Protein AF-A0A2D6E597-F1 (afdb_monomer_lite)

Structure (mmCIF, N/CA/C/O backbone):
data_AF-A0A2D6E597-F1
#
_entry.id   AF-A0A2D6E597-F1
#
loop_
_atom_site.group_PDB
_atom_site.id
_atom_site.type_symbol
_atom_site.label_atom_id
_atom_site.label_alt_id
_atom_site.label_comp_id
_atom_site.label_asym_id
_atom_site.label_entity_id
_atom_site.label_seq_id
_atom_site.pdbx_PDB_ins_code
_atom_site.Cartn_x
_atom_site.Cartn_y
_atom_site.Cartn_z
_atom_site.occupancy
_atom_site.B_iso_or_equiv
_atom_site.auth_seq_id
_atom_site.auth_comp_id
_atom_site.auth_asym_id
_atom_site.au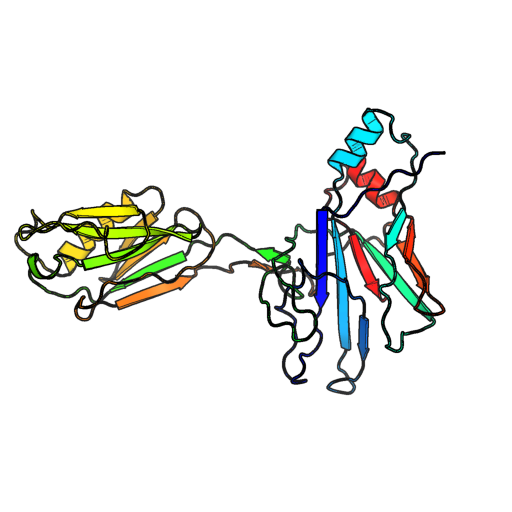th_atom_id
_atom_site.pdbx_PDB_model_num
ATOM 1 N N . MET A 1 1 ? -26.390 19.393 19.709 1.00 56.56 1 MET A N 1
ATOM 2 C CA . MET A 1 1 ? -24.970 18.991 19.666 1.00 56.56 1 MET A CA 1
ATOM 3 C C . MET A 1 1 ? -24.762 18.338 18.310 1.00 56.56 1 MET A C 1
ATOM 5 O O . MET A 1 1 ? -25.455 17.370 18.027 1.00 56.56 1 MET A O 1
ATOM 9 N N . ALA A 1 2 ? -23.986 18.953 17.418 1.00 74.56 2 ALA A N 1
ATOM 10 C CA . ALA A 1 2 ? -23.828 18.448 16.056 1.00 74.56 2 ALA A CA 1
ATOM 11 C C . ALA A 1 2 ? -22.766 17.341 16.039 1.00 74.56 2 ALA A C 1
ATOM 13 O O . ALA A 1 2 ? -21.693 17.514 16.609 1.00 74.56 2 ALA A O 1
ATOM 14 N N . ILE A 1 3 ? -23.081 16.208 15.412 1.00 88.06 3 ILE A N 1
ATOM 15 C CA . ILE A 1 3 ? -22.122 15.132 15.148 1.00 88.06 3 ILE A CA 1
ATOM 16 C C . ILE A 1 3 ? -21.528 15.403 13.768 1.00 88.06 3 ILE A C 1
ATOM 18 O O . ILE A 1 3 ? -22.260 15.419 12.776 1.00 88.06 3 ILE A O 1
ATOM 22 N N . LYS A 1 4 ? -20.213 15.616 13.703 1.00 93.31 4 LYS A N 1
ATOM 23 C CA . LYS A 1 4 ? -19.466 15.698 12.444 1.00 93.31 4 LYS A CA 1
ATOM 24 C C . LYS A 1 4 ? -18.936 14.304 12.102 1.00 93.31 4 LYS A C 1
ATOM 26 O O . LYS A 1 4 ? -18.493 13.581 12.990 1.00 93.31 4 LYS A O 1
ATOM 31 N N . ARG A 1 5 ? -19.020 13.916 10.829 1.00 95.00 5 ARG A N 1
ATOM 32 C CA . ARG A 1 5 ? -18.525 12.625 10.332 1.00 95.00 5 ARG A CA 1
ATOM 33 C C . ARG A 1 5 ? -17.313 12.852 9.438 1.00 95.00 5 ARG A C 1
ATOM 35 O O . ARG A 1 5 ? -17.360 13.718 8.566 1.00 95.00 5 ARG A O 1
ATOM 42 N N . TYR A 1 6 ? -16.280 12.048 9.653 1.00 96.19 6 TYR A N 1
ATOM 43 C CA . TYR A 1 6 ? -15.097 11.951 8.806 1.00 96.19 6 TYR A CA 1
ATOM 44 C C . TYR A 1 6 ? -15.058 10.539 8.232 1.00 96.19 6 TYR A C 1
ATOM 46 O O . TYR A 1 6 ? -15.308 9.580 8.960 1.00 96.19 6 TYR A O 1
ATOM 54 N N . PHE A 1 7 ? -14.794 10.430 6.936 1.00 96.38 7 PHE A N 1
ATOM 55 C CA . PHE A 1 7 ? -14.625 9.149 6.258 1.00 96.38 7 PHE A CA 1
ATOM 56 C C . PHE A 1 7 ? -13.135 8.842 6.132 1.00 96.38 7 PHE A C 1
ATOM 58 O O . PHE A 1 7 ? -12.317 9.770 6.161 1.00 96.38 7 PHE A O 1
ATOM 65 N N . ALA A 1 8 ? -12.801 7.557 6.043 1.00 96.38 8 ALA A N 1
ATOM 66 C CA . ALA A 1 8 ? -11.436 7.141 5.775 1.00 96.38 8 ALA A CA 1
ATOM 67 C C . ALA A 1 8 ? -10.991 7.674 4.401 1.00 96.38 8 ALA A C 1
ATOM 69 O O . ALA A 1 8 ? -11.800 7.823 3.487 1.00 96.38 8 ALA A O 1
ATOM 70 N N . THR A 1 9 ? -9.719 8.043 4.298 1.00 96.81 9 THR A N 1
ATOM 71 C CA . THR A 1 9 ? -9.053 8.423 3.045 1.00 96.81 9 THR A CA 1
ATOM 72 C C . THR A 1 9 ? -8.300 7.263 2.415 1.00 96.81 9 THR A C 1
ATOM 74 O O . THR A 1 9 ? -7.958 7.363 1.246 1.00 96.81 9 THR A O 1
ATOM 77 N N . LYS A 1 10 ? -7.976 6.246 3.220 1.00 96.75 10 LYS A N 1
ATOM 78 C CA . LYS A 1 10 ? -7.436 4.958 2.794 1.00 96.75 10 LYS A CA 1
ATOM 79 C C . LYS A 1 10 ? -8.029 3.875 3.687 1.00 96.75 10 LYS A C 1
ATOM 81 O O . LYS A 1 10 ? -8.064 4.078 4.911 1.00 96.75 10 LYS A O 1
ATOM 86 N N . ASP A 1 11 ? -8.396 2.739 3.123 1.00 96.75 11 ASP A N 1
ATOM 87 C CA . ASP A 1 11 ? -8.779 1.547 3.860 1.00 96.75 11 ASP A CA 1
ATOM 88 C C . ASP A 1 11 ? -8.379 0.255 3.143 1.00 96.75 11 ASP A C 1
ATOM 90 O O . ASP A 1 11 ? -8.348 0.172 1.929 1.00 96.75 11 ASP A O 1
ATOM 94 N N . THR A 1 12 ? -7.974 -0.764 3.898 1.00 96.50 12 THR A N 1
ATOM 95 C CA . THR A 1 12 ? -7.613 -2.066 3.315 1.00 96.50 12 THR A CA 1
ATOM 96 C C . THR A 1 12 ? -7.696 -3.168 4.360 1.00 96.50 12 THR A C 1
ATOM 98 O O . THR A 1 12 ? -7.567 -2.917 5.565 1.00 96.50 12 THR A O 1
ATOM 101 N N . THR A 1 13 ? -7.882 -4.405 3.906 1.00 96.50 13 THR A N 1
ATOM 102 C CA . THR A 1 13 ? -7.739 -5.603 4.735 1.00 96.50 13 THR A CA 1
ATOM 103 C C . THR A 1 13 ? -6.422 -6.310 4.416 1.00 96.50 13 THR A C 1
ATOM 105 O O . THR A 1 13 ? -6.171 -6.728 3.286 1.00 96.50 13 THR A O 1
ATOM 108 N N . VAL A 1 14 ? -5.587 -6.514 5.434 1.00 96.06 14 VAL A N 1
ATOM 109 C CA . VAL A 1 14 ? -4.379 -7.346 5.327 1.00 96.06 14 VAL A CA 1
ATOM 110 C C . VAL A 1 14 ? -4.634 -8.710 5.952 1.00 96.06 14 VAL A C 1
ATOM 112 O O . VAL A 1 14 ? -5.207 -8.790 7.040 1.00 96.06 14 VAL A O 1
ATOM 115 N N . THR A 1 15 ? -4.202 -9.790 5.298 1.00 95.81 15 THR A N 1
ATOM 116 C CA . THR A 1 15 ? -4.446 -11.156 5.787 1.00 95.81 15 THR A CA 1
ATOM 117 C C . THR A 1 15 ? -3.355 -12.157 5.404 1.00 95.81 15 THR A C 1
ATOM 119 O O . THR A 1 15 ? -2.729 -12.037 4.353 1.00 95.81 15 THR A O 1
ATOM 122 N N . ASP A 1 16 ? -3.141 -13.165 6.253 1.00 95.25 16 ASP A N 1
ATOM 123 C CA . ASP A 1 16 ? -2.362 -14.376 5.958 1.00 95.25 16 ASP A CA 1
ATOM 124 C C . ASP A 1 16 ? -3.225 -15.642 5.785 1.00 95.25 16 ASP A C 1
ATOM 126 O O . ASP A 1 16 ? -2.705 -16.760 5.873 1.00 95.25 16 ASP A O 1
ATOM 130 N N . ALA A 1 17 ? -4.522 -15.474 5.494 1.00 93.88 17 ALA A N 1
ATOM 131 C CA . ALA A 1 17 ? -5.446 -16.563 5.181 1.00 93.88 17 ALA A CA 1
ATOM 132 C C . ALA A 1 17 ? -4.921 -17.480 4.079 1.00 93.88 17 ALA A C 1
ATOM 134 O O . ALA A 1 17 ? -4.279 -17.030 3.126 1.00 93.88 17 ALA A O 1
ATOM 135 N N . TYR A 1 18 ? -5.232 -18.772 4.168 1.00 92.50 18 TYR A N 1
ATOM 136 C CA . TYR A 1 18 ? -5.017 -19.652 3.027 1.00 92.50 18 TYR A CA 1
ATOM 137 C C . TYR A 1 18 ? -6.012 -19.340 1.913 1.00 92.50 18 TYR A C 1
ATOM 139 O O . TYR A 1 18 ? -7.186 -19.053 2.145 1.00 92.50 18 TYR A O 1
ATOM 147 N N . LYS A 1 19 ? -5.533 -19.436 0.675 1.00 90.69 19 LYS A N 1
ATOM 148 C CA . LYS A 1 19 ? -6.374 -19.387 -0.516 1.00 90.69 19 LYS A CA 1
ATOM 149 C C . LYS A 1 19 ? -7.275 -20.619 -0.572 1.00 90.69 19 LYS A C 1
ATOM 151 O O . LYS A 1 19 ? -7.126 -21.572 0.193 1.00 90.69 19 LYS A O 1
ATOM 156 N N . SER A 1 20 ? -8.181 -20.634 -1.544 1.00 87.00 20 SER A N 1
ATOM 157 C CA . SER A 1 20 ? -9.096 -21.756 -1.790 1.00 87.00 20 SER A CA 1
ATOM 158 C C . SER A 1 20 ? -8.395 -23.103 -2.029 1.00 87.00 20 SER A C 1
ATOM 160 O O . SER A 1 20 ? -9.018 -24.150 -1.870 1.00 87.00 20 SER A O 1
ATOM 162 N N . ASP A 1 21 ? -7.101 -23.091 -2.367 1.00 88.06 21 ASP A N 1
ATOM 163 C CA . ASP A 1 21 ? -6.267 -24.285 -2.511 1.00 88.06 21 ASP A CA 1
ATOM 164 C C . ASP A 1 21 ? -5.804 -24.901 -1.175 1.00 88.06 21 ASP A C 1
ATOM 166 O O . ASP A 1 21 ? -5.265 -26.006 -1.190 1.00 88.06 21 ASP A O 1
ATOM 170 N N . LEU A 1 22 ? -5.990 -24.207 -0.042 1.00 89.69 22 LEU A N 1
ATOM 171 C CA . LEU A 1 22 ? -5.530 -24.595 1.299 1.00 89.69 22 LEU A CA 1
ATOM 172 C C . LEU A 1 22 ? -4.034 -24.941 1.384 1.00 89.69 22 LEU A C 1
ATOM 174 O O . LEU A 1 22 ? -3.602 -25.680 2.268 1.00 89.69 22 LEU A O 1
ATOM 178 N N . THR A 1 23 ? -3.233 -24.416 0.459 1.00 87.81 23 THR A N 1
ATOM 179 C CA . THR A 1 23 ? -1.786 -24.669 0.386 1.00 87.81 23 THR A CA 1
ATOM 180 C C . THR A 1 23 ? -0.988 -23.380 0.276 1.00 87.81 23 THR A C 1
ATOM 182 O O . THR A 1 23 ? 0.104 -23.289 0.835 1.00 87.81 23 THR A O 1
ATOM 185 N N . THR A 1 24 ? -1.544 -22.361 -0.377 1.00 88.94 24 THR A N 1
ATOM 186 C CA . THR A 1 24 ? -0.909 -21.059 -0.562 1.00 88.94 24 THR A CA 1
ATOM 187 C C . THR A 1 24 ? -1.560 -20.029 0.352 1.00 88.94 24 THR A C 1
ATOM 189 O O . THR A 1 24 ? -2.776 -19.870 0.329 1.00 88.94 24 THR A O 1
ATOM 192 N N . GLN A 1 25 ? -0.771 -19.275 1.119 1.00 91.25 25 GLN A N 1
ATOM 193 C CA . GLN A 1 25 ? -1.293 -18.141 1.888 1.00 91.25 25 GLN A CA 1
ATOM 194 C C . GLN A 1 25 ? -1.427 -16.880 1.023 1.00 91.25 25 GLN A C 1
ATOM 196 O O . GLN A 1 25 ? -0.634 -16.628 0.113 1.00 91.25 25 GLN A O 1
ATOM 201 N N . ALA A 1 26 ? -2.415 -16.052 1.342 1.00 92.25 26 ALA A N 1
ATOM 202 C CA . ALA A 1 26 ? -2.718 -14.768 0.720 1.00 92.25 26 ALA A CA 1
ATOM 203 C C . ALA A 1 26 ? -1.829 -13.617 1.230 1.00 92.25 26 ALA A C 1
ATOM 205 O O . ALA A 1 26 ? -2.179 -12.449 1.104 1.00 92.25 26 ALA A O 1
ATOM 206 N N . THR A 1 27 ? -0.649 -13.922 1.775 1.00 93.62 27 THR A N 1
ATOM 207 C CA . THR A 1 27 ? 0.216 -12.937 2.443 1.00 93.62 27 THR A CA 1
ATOM 208 C C . THR A 1 27 ? 0.669 -11.789 1.543 1.00 93.62 27 THR A C 1
ATOM 210 O O . THR A 1 27 ? 0.931 -10.699 2.041 1.00 93.62 27 THR A O 1
ATOM 213 N N . GLY A 1 28 ? 0.765 -12.021 0.232 1.00 90.81 28 GLY A N 1
ATOM 214 C CA . GLY A 1 28 ? 1.129 -11.019 -0.774 1.00 90.81 28 GLY A CA 1
ATOM 215 C C . GLY A 1 28 ? -0.061 -10.401 -1.511 1.00 90.81 28 GLY A C 1
ATOM 216 O O . GLY A 1 28 ? 0.134 -9.838 -2.586 1.00 90.81 28 GLY A O 1
ATOM 217 N N . SER A 1 29 ? -1.281 -10.586 -1.009 1.00 92.00 29 SER A N 1
ATOM 218 C CA . SER A 1 29 ? -2.498 -10.125 -1.671 1.00 92.00 29 SER A CA 1
ATOM 219 C C . SER A 1 29 ? -3.009 -8.825 -1.062 1.00 92.00 29 SER A C 1
ATOM 221 O O . SER A 1 29 ? -3.024 -8.674 0.158 1.00 92.00 29 SER A O 1
ATOM 223 N N . ASN A 1 30 ? -3.445 -7.905 -1.917 1.00 93.75 30 ASN A N 1
ATOM 224 C CA . ASN A 1 30 ? -4.009 -6.616 -1.528 1.00 93.75 30 ASN A CA 1
ATOM 225 C C . ASN A 1 30 ? -5.530 -6.598 -1.722 1.00 93.75 30 ASN A C 1
ATOM 227 O O . ASN A 1 30 ? -6.067 -7.306 -2.581 1.00 93.75 30 ASN A O 1
ATOM 231 N N . THR A 1 31 ? -6.216 -5.781 -0.921 1.00 94.19 31 THR A N 1
ATOM 232 C CA . THR A 1 31 ? -7.681 -5.643 -0.924 1.00 94.19 31 THR A CA 1
ATOM 233 C C . THR A 1 31 ? -8.141 -4.183 -0.762 1.00 94.19 31 THR A C 1
ATOM 235 O O . THR A 1 31 ? -9.258 -3.940 -0.317 1.00 94.19 31 THR A O 1
ATOM 238 N N . GLY A 1 32 ? -7.294 -3.206 -1.106 1.00 91.81 32 GLY A N 1
ATOM 239 C CA . GLY A 1 32 ? -7.520 -1.786 -0.800 1.00 91.81 32 GLY A CA 1
ATOM 240 C C . GLY A 1 32 ? -8.739 -1.141 -1.458 1.00 91.81 32 GLY A C 1
ATOM 241 O O . GLY A 1 32 ? -9.314 -0.214 -0.916 1.00 91.81 32 GLY A O 1
ATOM 242 N N . LEU A 1 33 ? -9.186 -1.646 -2.606 1.00 91.50 33 LEU A N 1
ATOM 243 C CA . LEU A 1 33 ? -10.386 -1.151 -3.291 1.00 91.50 33 LEU A CA 1
ATOM 244 C C . LEU A 1 33 ? -11.624 -2.018 -3.036 1.00 91.50 33 LEU A C 1
ATOM 246 O O . LEU A 1 33 ? -12.650 -1.838 -3.698 1.00 91.50 33 LEU A O 1
ATOM 250 N N . SER A 1 34 ? -11.526 -2.986 -2.124 1.00 92.62 34 SER A N 1
ATOM 251 C CA . SER A 1 34 ? -12.644 -3.846 -1.750 1.00 92.62 34 SER A CA 1
ATOM 252 C C . SER A 1 34 ? -13.841 -3.032 -1.245 1.00 92.62 34 SER A C 1
ATOM 254 O O . SER A 1 34 ? -13.695 -1.996 -0.603 1.00 92.62 34 SER A O 1
ATOM 256 N N . ASP A 1 35 ? -15.054 -3.517 -1.511 1.00 90.88 35 ASP A N 1
ATOM 257 C CA . ASP A 1 35 ? -16.294 -2.885 -1.052 1.00 90.88 35 ASP A CA 1
ATOM 258 C C . ASP A 1 35 ? -16.587 -3.128 0.437 1.00 90.88 35 ASP A C 1
ATOM 260 O O . ASP A 1 35 ? -17.369 -2.394 1.052 1.00 90.88 35 ASP A O 1
ATOM 264 N N . VAL A 1 36 ? -15.965 -4.154 1.019 1.00 93.56 36 VAL A N 1
ATOM 265 C CA . VAL A 1 36 ? -16.066 -4.514 2.435 1.00 93.56 36 VAL A CA 1
ATOM 266 C C . VAL A 1 36 ? -14.686 -4.737 3.055 1.00 93.56 36 VAL A C 1
ATOM 268 O O . VAL A 1 36 ? -13.711 -5.033 2.365 1.00 93.56 36 VAL A O 1
ATOM 271 N N . LEU A 1 37 ? -14.619 -4.612 4.381 1.00 95.06 37 LEU A N 1
ATOM 272 C CA . LEU A 1 37 ? -13.421 -4.837 5.190 1.00 95.06 37 LEU A CA 1
ATOM 273 C C . LEU A 1 37 ? -13.656 -6.023 6.125 1.00 95.06 37 LEU A C 1
ATOM 275 O O . LEU A 1 37 ? -14.730 -6.132 6.723 1.00 95.06 37 LEU A O 1
ATOM 279 N N . GLU A 1 38 ? -12.655 -6.886 6.286 1.00 93.31 38 GLU A N 1
ATOM 280 C CA . GLU A 1 38 ? -12.812 -8.149 7.011 1.00 93.31 38 GLU A CA 1
ATOM 281 C C . GLU A 1 38 ? -11.840 -8.274 8.183 1.00 93.31 38 GLU A C 1
ATOM 283 O O . GLU A 1 38 ? -10.626 -8.102 8.056 1.00 93.31 38 GLU A O 1
ATOM 288 N N . VAL A 1 39 ? -12.371 -8.656 9.345 1.00 93.88 39 VAL A N 1
ATOM 289 C CA . VAL A 1 39 ? -11.575 -9.026 10.517 1.00 93.88 39 VAL A CA 1
ATOM 290 C C . VAL A 1 39 ? -11.908 -10.455 10.933 1.00 93.88 39 VAL A C 1
ATOM 292 O O . VAL A 1 39 ? -13.053 -10.775 11.246 1.00 93.88 39 VAL A O 1
ATOM 295 N N . PHE A 1 40 ? -10.907 -11.329 10.939 1.00 93.56 40 PHE A N 1
ATOM 296 C CA . PHE A 1 40 ? -11.064 -12.725 11.320 1.00 93.56 40 PHE A CA 1
ATOM 297 C C . PHE A 1 40 ? -9.790 -13.305 11.931 1.00 93.56 40 PHE A C 1
ATOM 299 O O . PHE A 1 40 ? -8.685 -12.772 11.807 1.00 93.56 40 PHE A O 1
ATOM 306 N N . SER A 1 41 ? -9.981 -14.422 12.626 1.00 93.19 41 SER A N 1
ATOM 307 C CA . SER A 1 41 ? -8.927 -15.301 13.107 1.00 93.19 41 SER A CA 1
ATOM 308 C C . SER A 1 41 ? -9.416 -16.726 12.894 1.00 93.19 41 SER A C 1
ATOM 310 O O . SER A 1 41 ? -10.428 -17.119 13.481 1.00 93.19 41 SER A O 1
ATOM 312 N N . ILE A 1 42 ? -8.756 -17.472 12.014 1.00 91.94 42 ILE A N 1
ATOM 313 C CA . ILE A 1 42 ? -9.140 -18.837 11.668 1.00 91.94 42 ILE A CA 1
ATOM 314 C C . ILE A 1 42 ? -8.105 -19.785 12.255 1.00 91.94 42 ILE A C 1
ATOM 316 O O . ILE A 1 42 ? -6.905 -19.641 12.036 1.00 91.94 42 ILE A O 1
ATOM 320 N N . TYR A 1 43 ? -8.582 -20.740 13.046 1.00 92.00 43 TYR A N 1
ATOM 321 C CA . TYR A 1 43 ? -7.751 -21.721 13.726 1.00 92.00 43 TYR A CA 1
ATOM 322 C C . TYR A 1 43 ? -8.009 -23.110 13.155 1.00 92.00 43 TYR A C 1
ATOM 324 O O . TYR A 1 43 ? -9.162 -23.527 13.037 1.00 92.00 43 TYR A O 1
ATOM 332 N N . GLY A 1 44 ? -6.945 -23.858 12.878 1.00 90.50 44 GLY A N 1
ATOM 333 C CA . GLY A 1 44 ? -7.061 -25.280 12.580 1.00 90.50 44 GLY A CA 1
ATOM 334 C C . GLY A 1 44 ? -7.497 -25.621 11.151 1.00 90.50 44 GLY A C 1
ATOM 335 O O . GLY A 1 44 ? -7.889 -26.763 10.916 1.00 90.50 44 GLY A O 1
ATOM 336 N N . GLN A 1 45 ? -7.498 -24.661 10.218 1.00 88.56 45 GLN A N 1
ATOM 337 C CA . GLN A 1 45 ? -8.049 -24.844 8.869 1.00 88.56 45 GLN A CA 1
ATOM 338 C C . GLN A 1 45 ? -7.213 -25.799 8.006 1.00 88.56 45 GLN A C 1
ATOM 340 O O . GLN A 1 45 ? -7.776 -26.684 7.364 1.00 88.56 45 GLN A O 1
ATOM 345 N N . VAL A 1 46 ? -5.885 -25.647 8.000 1.00 91.19 46 VAL A N 1
ATOM 346 C CA . VAL A 1 46 ? -4.970 -26.496 7.206 1.00 91.19 46 VAL A CA 1
ATOM 347 C C . VAL A 1 46 ? -4.276 -27.544 8.074 1.00 91.19 46 VAL A C 1
ATOM 349 O O . VAL A 1 46 ? -4.089 -28.689 7.663 1.00 91.19 46 VAL A O 1
ATOM 352 N N . SER A 1 47 ? -3.908 -27.176 9.299 1.00 90.00 47 SER A N 1
ATOM 353 C CA . SER A 1 47 ? -3.322 -28.075 10.293 1.00 90.00 47 SER A CA 1
ATOM 354 C C . SER A 1 47 ? -3.785 -27.665 11.685 1.00 90.00 47 SER A C 1
ATOM 356 O O . SER A 1 47 ? -4.223 -26.537 11.873 1.00 90.00 47 SER A O 1
ATOM 358 N N . SER A 1 48 ? -3.631 -28.529 12.692 1.00 90.50 48 SER A N 1
ATOM 359 C CA . SER A 1 48 ? -3.976 -28.198 14.086 1.00 90.50 48 SER A CA 1
ATOM 360 C C . SER A 1 48 ? -3.181 -27.022 14.675 1.00 90.50 48 SER A C 1
ATOM 362 O O . SER A 1 48 ? -3.497 -26.557 15.765 1.00 90.50 48 SER A O 1
ATOM 364 N N . GLU A 1 49 ? -2.137 -26.561 13.988 1.00 90.62 49 GLU A N 1
ATOM 365 C CA . GLU A 1 49 ? -1.316 -25.413 14.381 1.00 90.62 49 GLU A CA 1
ATOM 366 C C . GLU A 1 49 ? -1.556 -24.189 13.484 1.00 90.62 49 GLU A C 1
ATOM 368 O O . GLU A 1 49 ? -0.984 -23.133 13.751 1.00 90.62 49 GLU A O 1
ATOM 373 N N . SER A 1 50 ? -2.380 -24.297 12.430 1.00 89.50 50 SER A N 1
ATOM 374 C CA . SER A 1 50 ? -2.622 -23.170 11.530 1.00 89.50 50 SER A CA 1
ATOM 375 C C . SER A 1 50 ? -3.429 -22.090 12.244 1.00 89.50 50 SER A C 1
ATOM 377 O O . SER A 1 50 ? -4.469 -22.357 12.852 1.00 89.50 50 SER A O 1
ATOM 379 N N . VAL A 1 51 ? -2.906 -20.867 12.190 1.00 92.19 51 VAL A N 1
ATOM 380 C CA . VAL A 1 51 ? -3.573 -19.665 12.678 1.00 92.19 51 VAL A CA 1
ATOM 381 C C . VAL A 1 51 ? -3.469 -18.623 11.587 1.00 92.19 51 VAL A C 1
ATOM 383 O O . VAL A 1 51 ? -2.376 -18.149 11.291 1.00 92.19 51 VAL A O 1
ATOM 386 N N . GLU A 1 52 ? -4.608 -18.277 11.020 1.00 94.62 52 GLU A N 1
ATOM 387 C CA . GLU A 1 52 ? -4.748 -17.238 10.012 1.00 94.62 52 GLU A CA 1
ATOM 388 C C . GLU A 1 52 ? -5.445 -16.047 10.643 1.00 94.62 52 GLU A C 1
ATOM 390 O O . GLU A 1 52 ? -6.317 -16.197 11.495 1.00 94.62 52 GLU A O 1
ATOM 395 N N . LYS A 1 53 ? -5.043 -14.850 10.263 1.00 95.44 53 LYS A N 1
ATOM 396 C CA . LYS A 1 53 ? -5.435 -13.591 10.866 1.00 95.44 53 LYS A CA 1
ATOM 397 C C . LYS A 1 53 ? -5.700 -12.591 9.755 1.00 95.44 53 LYS A C 1
ATOM 399 O O . LYS A 1 53 ? -5.048 -12.585 8.709 1.00 95.44 53 LYS A O 1
ATOM 404 N N . SER A 1 54 ? -6.622 -11.682 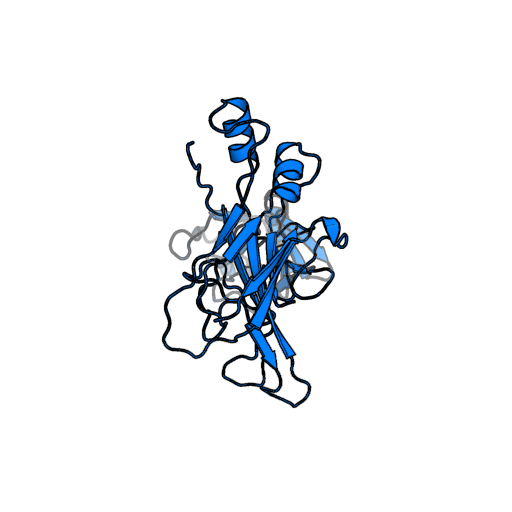10.017 1.00 96.19 54 SER A N 1
ATOM 405 C CA . SER A 1 54 ? -6.742 -10.459 9.241 1.00 96.19 54 SER A CA 1
ATOM 406 C C . SER A 1 54 ? -6.800 -9.235 10.139 1.00 96.19 54 SER A C 1
ATOM 408 O O . SER A 1 54 ? -7.037 -9.316 11.351 1.00 96.19 54 SER A O 1
ATOM 410 N N . ARG A 1 55 ? -6.498 -8.086 9.541 1.00 96.12 55 ARG A N 1
ATOM 411 C CA . ARG A 1 55 ? -6.539 -6.779 10.190 1.00 96.12 55 ARG A CA 1
ATOM 412 C C . ARG A 1 55 ? -7.045 -5.760 9.188 1.00 96.12 55 ARG A C 1
ATOM 414 O O . ARG A 1 55 ? -6.659 -5.793 8.023 1.00 96.12 55 ARG A O 1
ATOM 421 N N . ILE A 1 56 ? -7.854 -4.834 9.670 1.00 97.50 56 ILE A N 1
ATOM 422 C CA . ILE A 1 56 ? -8.330 -3.698 8.887 1.00 97.50 56 ILE A CA 1
ATOM 423 C C . ILE A 1 56 ? -7.391 -2.529 9.160 1.00 97.50 56 ILE A C 1
ATOM 425 O O . ILE A 1 56 ? -7.132 -2.238 10.326 1.00 97.50 56 ILE A O 1
ATOM 429 N N . LEU A 1 57 ? -6.907 -1.846 8.128 1.00 97.81 57 LEU A N 1
ATOM 430 C CA . LEU A 1 57 ? -6.150 -0.599 8.246 1.00 97.81 57 LEU A CA 1
ATOM 431 C C . LEU A 1 57 ? -7.018 0.556 7.745 1.00 97.81 57 LEU A C 1
ATOM 433 O O . LEU A 1 57 ? -7.680 0.423 6.724 1.00 97.81 57 LEU A O 1
ATOM 437 N N . LEU A 1 58 ? -7.036 1.673 8.472 1.00 97.81 58 LEU A N 1
ATOM 438 C CA . LEU A 1 58 ? -7.863 2.847 8.180 1.00 97.81 58 LEU A CA 1
ATOM 439 C C . LEU A 1 58 ? -7.049 4.118 8.389 1.00 97.81 58 LEU A C 1
ATOM 441 O O . LEU A 1 58 ? -6.530 4.341 9.483 1.00 97.81 58 LEU A O 1
ATOM 445 N N . GLN A 1 59 ? -6.997 5.004 7.403 1.00 97.31 59 GLN A N 1
ATOM 446 C CA . GLN A 1 59 ? -6.403 6.333 7.551 1.00 97.31 59 GLN A CA 1
ATOM 447 C C . GLN A 1 59 ? -7.466 7.416 7.383 1.00 97.31 59 GLN A C 1
ATOM 449 O O . GLN A 1 59 ? -8.387 7.271 6.591 1.00 97.31 59 GLN A O 1
ATOM 454 N N . PHE A 1 60 ? -7.343 8.513 8.129 1.00 97.50 60 PHE A N 1
ATOM 455 C CA . PHE A 1 60 ? -8.271 9.647 8.085 1.00 97.50 60 PHE A CA 1
ATOM 456 C C . PHE A 1 60 ? -7.519 10.943 7.793 1.00 97.50 60 PHE A C 1
ATOM 458 O O . PHE A 1 60 ? -6.345 11.070 8.136 1.00 97.50 60 PHE A O 1
ATOM 465 N N . ASP A 1 61 ? -8.204 11.946 7.246 1.00 96.88 61 ASP A N 1
ATOM 466 C CA . ASP A 1 61 ? -7.628 13.274 7.020 1.00 96.88 61 ASP A CA 1
ATOM 467 C C . ASP A 1 61 ? -7.531 14.081 8.332 1.00 96.88 61 ASP A C 1
ATOM 469 O O . ASP A 1 61 ? -8.445 14.816 8.721 1.00 96.88 61 ASP A O 1
ATOM 473 N N . ALA A 1 62 ? -6.402 13.948 9.034 1.00 95.50 62 ALA A N 1
ATOM 474 C CA . ALA A 1 62 ? -6.129 14.709 10.255 1.00 95.50 62 ALA A CA 1
ATOM 475 C C . ALA A 1 62 ? -6.011 16.224 10.005 1.00 95.50 62 ALA A C 1
ATOM 477 O O . ALA A 1 62 ? -6.357 17.017 10.885 1.00 95.50 62 ALA A O 1
ATOM 478 N N . THR A 1 63 ? -5.577 16.639 8.810 1.00 96.00 63 THR A N 1
ATOM 479 C CA . THR A 1 63 ? -5.480 18.054 8.432 1.00 96.00 63 THR A CA 1
ATOM 480 C C . THR A 1 63 ? -6.867 18.681 8.362 1.00 96.00 63 THR A C 1
ATOM 482 O O . THR A 1 63 ? -7.074 19.776 8.886 1.00 96.00 63 THR A O 1
ATOM 485 N N . LYS A 1 64 ? -7.849 17.962 7.811 1.00 96.06 64 LYS A N 1
ATOM 486 C CA . LYS A 1 64 ? -9.252 18.384 7.807 1.00 96.06 64 LYS A CA 1
ATOM 487 C C . LYS A 1 64 ? -9.849 18.450 9.208 1.00 96.06 64 LYS A C 1
ATOM 489 O O . LYS A 1 64 ? -10.514 19.430 9.527 1.00 96.06 64 LYS A O 1
ATOM 494 N N . ILE A 1 65 ? -9.574 17.471 10.073 1.00 95.69 65 ILE A N 1
ATOM 495 C CA . ILE A 1 65 ? -10.039 17.510 11.473 1.00 95.69 65 ILE A CA 1
ATOM 496 C C . ILE A 1 65 ? -9.476 18.751 12.190 1.00 95.69 65 ILE A C 1
ATOM 498 O O . ILE A 1 65 ? -10.209 19.476 12.865 1.00 95.69 65 ILE A O 1
ATOM 502 N N . LYS A 1 66 ? -8.185 19.051 12.000 1.00 94.94 66 LYS A N 1
ATOM 503 C CA . LYS A 1 66 ? -7.540 20.252 12.553 1.00 94.94 66 LYS A CA 1
ATOM 504 C C . LYS A 1 66 ? -8.127 21.549 11.982 1.00 94.94 66 LYS A C 1
ATOM 506 O O . LYS A 1 66 ? -8.333 22.514 12.726 1.00 94.94 66 LYS A O 1
ATOM 511 N N . ALA A 1 67 ? -8.421 21.582 10.683 1.00 96.00 67 ALA A N 1
ATOM 512 C CA . ALA A 1 67 ? -9.055 22.724 10.027 1.00 96.00 67 ALA A CA 1
ATOM 513 C C . ALA A 1 67 ? -10.468 22.986 10.581 1.00 96.00 67 ALA A C 1
ATOM 515 O O . ALA A 1 67 ? -10.800 24.129 10.907 1.00 96.00 67 ALA A O 1
ATOM 516 N N . ASP A 1 68 ? -11.265 21.935 10.780 1.00 95.56 68 ASP A N 1
ATOM 517 C CA . ASP A 1 68 ? -12.605 22.013 11.374 1.00 95.56 68 ASP A CA 1
ATOM 518 C C . ASP A 1 68 ? -12.554 22.476 12.843 1.00 95.56 68 ASP A C 1
ATOM 520 O O . ASP A 1 68 ? -13.416 23.229 13.303 1.00 95.56 68 ASP A O 1
ATOM 524 N N . GLN A 1 69 ? -11.519 22.087 13.595 1.00 93.94 69 GLN A N 1
ATOM 525 C CA . GLN A 1 69 ? -11.308 22.577 14.961 1.00 93.94 69 GLN A CA 1
ATOM 526 C C . GLN A 1 69 ? -10.930 24.067 14.978 1.00 93.94 69 GLN A C 1
ATOM 528 O O . GLN A 1 69 ? -11.441 24.838 15.792 1.00 93.94 69 GLN A O 1
ATOM 533 N N . THR A 1 70 ? -10.072 24.496 14.047 1.00 94.44 70 THR A N 1
ATOM 534 C CA . THR A 1 70 ? -9.612 25.892 13.922 1.00 94.44 70 THR A CA 1
ATOM 535 C C . THR A 1 70 ? -10.746 26.826 13.491 1.00 94.44 70 THR A C 1
ATOM 537 O O . THR A 1 70 ? -10.889 27.929 14.022 1.00 94.44 70 THR A O 1
ATOM 540 N N . SER A 1 71 ? -11.594 26.365 12.570 1.00 94.94 71 SER A N 1
ATOM 541 C CA . SER A 1 71 ? -12.802 27.068 12.117 1.00 94.94 71 SER A CA 1
ATOM 542 C C . SER A 1 71 ? -13.967 26.996 13.114 1.00 94.94 71 SER A C 1
ATOM 544 O O . SER A 1 71 ? -14.987 27.654 12.906 1.00 94.94 71 SER A O 1
ATOM 546 N N . LYS A 1 72 ? -13.796 26.277 14.235 1.00 92.50 72 LYS A N 1
ATOM 547 C CA . LYS A 1 72 ? -14.796 26.066 15.297 1.00 92.50 72 LYS A CA 1
ATOM 548 C C . LYS A 1 72 ? -16.043 25.304 14.835 1.00 92.50 72 LYS A C 1
ATOM 550 O O . LYS A 1 72 ? -17.091 25.406 15.474 1.00 92.50 72 LYS A O 1
ATOM 555 N N . GLU A 1 73 ? -15.937 24.520 13.765 1.00 93.62 73 GLU A N 1
ATOM 556 C CA . GLU A 1 73 ? -16.977 23.563 13.373 1.00 93.62 73 GLU A CA 1
ATOM 557 C C . GLU A 1 73 ? -17.073 22.392 14.357 1.00 93.62 73 GLU A C 1
ATOM 559 O O . GLU A 1 73 ? -18.159 21.859 14.594 1.00 93.62 73 GLU A O 1
ATOM 564 N N . ILE A 1 74 ? -15.945 22.032 14.974 1.00 93.75 74 ILE A N 1
ATOM 565 C CA . ILE A 1 74 ? -15.876 21.123 16.119 1.00 93.75 74 ILE A CA 1
ATOM 566 C C . ILE A 1 74 ? -15.190 21.816 17.309 1.00 93.75 74 ILE A C 1
ATOM 568 O O . ILE A 1 74 ? -14.314 22.664 17.117 1.00 93.75 74 ILE A O 1
ATOM 572 N N . PRO A 1 75 ? -15.575 21.501 18.558 1.00 92.62 75 PRO A N 1
ATOM 573 C CA . PRO A 1 75 ? -14.966 22.114 19.733 1.00 92.62 75 PRO A CA 1
ATOM 574 C C . PRO A 1 75 ? -13.545 21.585 19.990 1.00 92.62 75 PRO A C 1
ATOM 576 O O . PRO A 1 75 ? -13.204 20.459 19.634 1.00 92.62 75 PRO A O 1
ATOM 579 N N . ALA A 1 76 ? -12.719 22.373 20.686 1.00 89.12 76 ALA A N 1
ATOM 580 C CA . ALA A 1 76 ? -11.341 21.986 21.012 1.00 89.12 76 ALA A CA 1
ATOM 581 C C . ALA A 1 76 ? -11.253 20.693 21.850 1.00 89.12 76 ALA A C 1
ATOM 583 O O . ALA A 1 76 ? -10.316 19.916 21.708 1.00 89.12 76 ALA A O 1
ATOM 584 N N . ASN A 1 77 ? -12.258 20.441 22.691 1.00 90.69 77 ASN A N 1
ATOM 585 C CA . ASN A 1 77 ? -12.395 19.249 23.527 1.00 90.69 77 ASN A CA 1
ATOM 586 C C . ASN A 1 77 ? -13.308 18.174 22.905 1.00 90.69 77 ASN A C 1
ATOM 588 O O . ASN A 1 77 ? -13.931 17.405 23.641 1.00 90.69 77 ASN A O 1
ATOM 592 N N . ALA A 1 78 ? -13.437 18.148 21.573 1.00 93.50 78 ALA A N 1
ATOM 593 C CA . ALA A 1 78 ? -14.211 17.130 20.872 1.00 93.50 78 ALA A CA 1
ATOM 594 C C . ALA A 1 78 ? -13.746 15.710 21.234 1.00 93.50 78 ALA A C 1
ATOM 596 O O . ALA A 1 78 ? -12.562 15.456 21.461 1.00 93.50 78 ALA A O 1
ATOM 597 N N . LYS A 1 79 ? 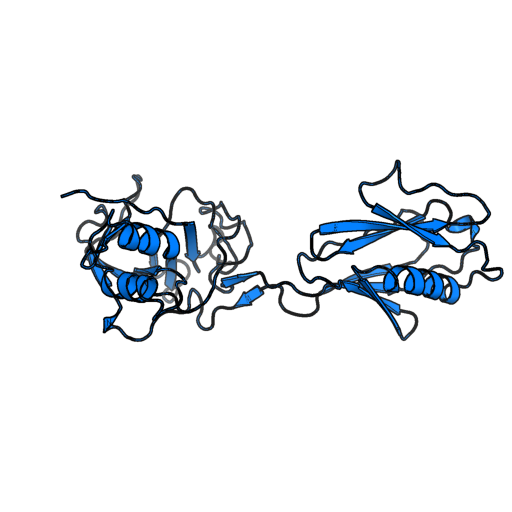-14.709 14.787 21.278 1.00 95.50 79 LYS A N 1
ATOM 598 C CA . LYS A 1 79 ? -14.469 13.350 21.404 1.00 95.50 79 LYS A CA 1
ATOM 599 C C . LYS A 1 79 ? -14.550 12.705 20.031 1.00 95.50 79 LYS A C 1
ATOM 601 O O . LYS A 1 79 ? -15.419 13.067 19.237 1.00 95.50 79 LYS A O 1
ATOM 606 N N . TYR A 1 80 ? -13.659 11.758 19.776 1.00 96.38 80 TYR A N 1
ATOM 607 C CA . TYR A 1 80 ? -13.549 11.072 18.498 1.00 96.38 80 TYR A CA 1
ATOM 608 C C . TYR A 1 80 ? -13.860 9.594 18.694 1.00 96.38 80 TYR A C 1
ATOM 610 O O . TYR A 1 80 ? -13.233 8.928 19.514 1.00 96.38 80 TYR A O 1
ATOM 618 N N . TYR A 1 81 ? -14.825 9.095 17.926 1.00 97.31 81 TYR A N 1
ATOM 619 C CA . TYR A 1 81 ? -15.247 7.701 17.956 1.00 97.31 81 TYR A CA 1
ATOM 620 C C . TYR A 1 81 ? -15.053 7.093 16.572 1.00 97.31 81 TYR A C 1
ATOM 622 O O . TYR A 1 81 ? -15.556 7.639 15.587 1.00 97.31 81 TYR A O 1
ATOM 630 N N . LEU A 1 82 ? -14.343 5.969 16.504 1.00 97.69 82 LEU A N 1
ATOM 631 C CA . LEU A 1 82 ? -14.288 5.150 15.302 1.00 97.69 82 LEU A CA 1
ATOM 632 C C . LEU A 1 82 ? -15.573 4.326 15.240 1.00 97.69 82 LEU A C 1
ATOM 634 O O . LEU A 1 82 ? -15.910 3.635 16.204 1.00 97.69 82 LEU A O 1
ATOM 638 N N . LYS A 1 83 ? -16.284 4.420 14.113 1.00 96.75 83 LYS A N 1
ATOM 639 C CA . LYS A 1 83 ? -17.493 3.637 13.860 1.00 96.75 83 LYS A CA 1
ATOM 640 C C . LYS A 1 83 ? -17.300 2.766 12.627 1.00 96.75 83 LYS A C 1
ATOM 642 O O . LYS A 1 83 ? -17.064 3.315 11.554 1.00 96.75 83 LYS A O 1
ATOM 647 N N . LEU A 1 84 ? -17.434 1.452 12.781 1.00 95.69 84 LEU A N 1
ATOM 648 C CA . LEU A 1 84 ? -17.505 0.505 11.666 1.00 95.69 84 LEU A CA 1
ATOM 649 C C . LEU A 1 84 ? -18.839 -0.220 11.734 1.00 95.69 84 LEU A C 1
ATOM 651 O O . LEU A 1 84 ? -19.247 -0.673 12.802 1.00 95.69 84 LEU A O 1
ATOM 655 N N . PHE A 1 85 ? -19.516 -0.299 10.595 1.00 94.88 85 PHE A N 1
ATOM 656 C CA . PHE A 1 85 ? -20.828 -0.920 10.502 1.00 94.88 85 PHE A CA 1
ATOM 657 C C . PHE A 1 85 ? -20.685 -2.344 10.006 1.00 94.88 85 PHE A C 1
ATOM 659 O O . PHE A 1 85 ? -19.966 -2.593 9.039 1.00 94.88 85 PHE A O 1
ATOM 666 N N . ASN A 1 86 ? -21.397 -3.264 10.644 1.00 91.94 86 ASN A N 1
ATOM 667 C CA . ASN A 1 86 ? -21.387 -4.644 10.204 1.00 91.94 86 ASN A CA 1
ATOM 668 C C . ASN A 1 86 ? -22.036 -4.765 8.812 1.00 91.94 86 ASN A C 1
ATOM 670 O O . ASN A 1 86 ? -23.192 -4.370 8.607 1.00 91.94 86 ASN A O 1
ATOM 674 N N . ALA A 1 87 ? -21.310 -5.344 7.856 1.00 91.56 87 ALA A N 1
ATOM 675 C CA . ALA A 1 87 ? -21.873 -5.710 6.564 1.00 91.56 87 ALA A CA 1
ATOM 676 C C . ALA A 1 87 ? -22.845 -6.884 6.760 1.00 91.56 87 ALA A C 1
ATOM 678 O O . ALA A 1 87 ? -22.564 -7.830 7.487 1.00 91.56 87 ALA A O 1
ATOM 679 N N . LYS A 1 88 ? -24.032 -6.844 6.149 1.00 87.38 88 LYS A N 1
ATOM 680 C CA . LYS A 1 88 ? -25.000 -7.943 6.297 1.00 87.38 88 LYS A CA 1
ATOM 681 C C . LYS A 1 88 ? -24.585 -9.124 5.424 1.00 87.38 88 LYS A C 1
ATOM 683 O O . LYS A 1 88 ? -24.549 -8.987 4.208 1.00 87.38 88 LYS A O 1
ATOM 688 N N . HIS A 1 89 ? -24.394 -10.292 6.030 1.00 87.56 89 HIS A N 1
ATOM 689 C CA . HIS A 1 89 ? -24.090 -11.539 5.325 1.00 87.56 89 HIS A CA 1
ATOM 690 C C . HIS A 1 89 ? -24.853 -12.727 5.941 1.00 87.56 89 HIS A C 1
ATOM 692 O O . HIS A 1 89 ? -25.476 -12.609 6.999 1.00 87.56 89 HIS A O 1
ATOM 698 N N . SER A 1 90 ? -24.861 -13.872 5.251 1.00 85.88 90 SER A N 1
ATOM 699 C CA . SER A 1 90 ? -25.601 -15.083 5.654 1.00 85.88 90 SER A CA 1
ATOM 700 C C . SER A 1 90 ? -24.785 -16.075 6.488 1.00 85.88 90 SER A C 1
ATOM 702 O O . SER A 1 90 ? -25.260 -17.174 6.779 1.00 85.88 90 SER A O 1
ATOM 704 N N . GLU A 1 91 ? -23.550 -15.726 6.834 1.00 84.44 91 GLU A N 1
ATOM 705 C CA . GLU A 1 91 ? -22.621 -16.646 7.490 1.00 84.44 91 GLU A CA 1
ATOM 706 C C . GLU A 1 91 ? -22.736 -16.610 9.014 1.00 84.44 91 GLU A C 1
ATOM 708 O O . GLU A 1 91 ? -23.367 -15.734 9.609 1.00 84.44 91 GLU A O 1
ATOM 713 N N . ARG A 1 92 ? -22.134 -17.606 9.667 1.00 84.19 92 ARG A N 1
ATOM 714 C CA . ARG A 1 92 ? -22.087 -17.662 11.127 1.00 84.19 92 ARG A CA 1
ATOM 715 C C . ARG A 1 92 ? -20.929 -16.815 11.625 1.00 84.19 92 ARG A C 1
ATOM 717 O O . ARG A 1 92 ? -19.789 -17.054 11.255 1.00 84.19 92 ARG A O 1
ATOM 724 N N . LEU A 1 93 ? -21.239 -15.887 12.518 1.00 86.44 93 LEU A N 1
ATOM 725 C CA . LEU A 1 93 ? -20.252 -15.036 13.164 1.00 86.44 93 LEU A CA 1
ATOM 726 C C . LEU A 1 93 ? -19.765 -15.645 14.476 1.00 86.44 93 LEU A C 1
ATOM 728 O O . LEU A 1 93 ? -20.505 -16.355 15.171 1.00 86.44 93 LEU A O 1
ATOM 732 N N . GLY A 1 94 ? -18.518 -15.322 14.815 1.00 85.62 94 GLY A N 1
ATOM 733 C CA . GLY A 1 94 ? -17.989 -15.521 16.156 1.00 85.62 94 GLY A CA 1
ATOM 734 C C . GLY A 1 94 ? -18.830 -14.779 17.198 1.00 85.62 94 GLY A C 1
ATOM 735 O O . GLY A 1 94 ? -19.578 -13.854 16.888 1.00 85.62 94 GLY A O 1
ATOM 736 N N . ARG A 1 95 ? -18.726 -15.205 18.453 1.00 91.00 95 ARG A N 1
ATOM 737 C CA . ARG A 1 95 ? -19.394 -14.579 19.600 1.00 91.00 95 ARG A CA 1
ATOM 738 C C . ARG A 1 95 ? -18.383 -14.385 20.711 1.00 91.00 95 ARG A C 1
ATOM 740 O O . ARG A 1 95 ? -17.457 -15.187 20.813 1.00 91.00 95 ARG A O 1
ATOM 747 N N . ASN A 1 96 ? -18.618 -13.393 21.563 1.00 93.69 96 ASN A N 1
ATOM 748 C CA . ASN A 1 96 ? -17.773 -13.082 22.715 1.00 93.69 96 ASN A CA 1
ATOM 749 C C . ASN A 1 96 ? -16.300 -12.892 22.321 1.00 93.69 96 ASN A C 1
ATOM 751 O O . ASN A 1 96 ? -15.414 -13.548 22.869 1.00 93.69 96 ASN A O 1
ATOM 755 N N . PHE A 1 97 ? -16.048 -12.027 21.344 1.00 93.44 97 PHE A N 1
ATOM 756 C CA . PHE A 1 97 ? -14.692 -11.671 20.933 1.00 93.44 97 PHE A CA 1
ATOM 757 C C . PHE A 1 97 ? -14.407 -10.204 21.231 1.00 93.44 97 PHE A C 1
ATOM 759 O O . PHE A 1 97 ? -15.319 -9.398 21.417 1.00 93.44 97 PHE A O 1
ATOM 766 N N . GLU A 1 98 ? -13.128 -9.857 21.287 1.00 95.62 98 GLU A N 1
ATOM 767 C CA . GLU A 1 98 ? -12.680 -8.487 21.494 1.00 95.62 98 GLU A CA 1
ATOM 768 C C . GLU A 1 98 ? -12.008 -7.970 20.224 1.00 95.62 98 GLU A C 1
ATOM 770 O O . GLU A 1 98 ? -11.161 -8.644 19.634 1.00 95.62 98 GLU A O 1
ATOM 775 N N . LEU A 1 99 ? -12.401 -6.767 19.807 1.00 96.00 99 LEU A N 1
ATOM 776 C CA . LEU A 1 99 ? -11.698 -6.004 18.787 1.00 96.00 99 LEU A CA 1
ATOM 777 C C . LEU A 1 99 ? -10.845 -4.940 19.461 1.00 96.00 99 LEU A C 1
ATOM 779 O O . LEU A 1 99 ? -11.334 -4.165 20.286 1.00 96.00 99 LEU A O 1
ATOM 783 N N . THR A 1 100 ? -9.581 -4.879 19.059 1.00 97.25 100 THR A N 1
ATOM 784 C CA . THR A 1 100 ? -8.630 -3.863 19.489 1.00 97.25 100 THR A CA 1
ATOM 785 C C . THR A 1 100 ? -8.291 -2.936 18.333 1.00 97.25 100 THR A C 1
ATOM 787 O O . THR A 1 100 ? -7.912 -3.376 17.246 1.00 97.25 100 THR A O 1
ATOM 790 N N . VAL A 1 101 ? -8.356 -1.637 18.606 1.00 98.00 101 VAL A N 1
ATOM 791 C CA . VAL A 1 101 ? -7.878 -0.570 17.734 1.00 98.00 101 VAL A CA 1
ATOM 792 C C . VAL A 1 101 ? -6.500 -0.117 18.200 1.00 98.00 101 VAL A C 1
ATOM 794 O O . VAL A 1 101 ? -6.334 0.302 19.349 1.00 98.00 101 VAL A O 1
ATOM 797 N N . LYS A 1 102 ? -5.509 -0.176 17.306 1.00 97.69 102 LYS A N 1
ATOM 798 C CA . LYS A 1 102 ? -4.134 0.271 17.569 1.00 97.69 102 LYS A CA 1
ATOM 799 C C . LYS A 1 102 ? -3.701 1.332 16.560 1.00 97.69 102 LYS A C 1
ATOM 801 O O . LYS A 1 102 ? -3.958 1.166 15.371 1.00 97.69 102 LYS A O 1
ATOM 806 N N . PRO A 1 103 ? -2.998 2.393 16.981 1.00 97.62 103 PRO A N 1
ATOM 807 C CA . PRO A 1 103 ? -2.355 3.306 16.043 1.00 97.62 103 PRO A CA 1
ATOM 808 C C . PRO A 1 103 ? -1.279 2.601 15.217 1.00 97.62 103 PRO A C 1
ATOM 810 O O . PRO A 1 103 ? -0.452 1.872 15.773 1.00 97.62 103 PRO A O 1
ATOM 813 N N . ILE A 1 104 ? -1.247 2.885 13.920 1.00 97.62 104 ILE A N 1
ATOM 814 C CA . ILE A 1 104 ? -0.188 2.426 13.019 1.00 97.62 104 ILE A CA 1
ATOM 815 C C . ILE A 1 104 ? 1.046 3.324 13.209 1.00 97.62 104 ILE A C 1
ATOM 817 O O . ILE A 1 104 ? 0.928 4.528 13.462 1.00 97.62 104 ILE A O 1
ATOM 821 N N . THR A 1 105 ? 2.245 2.743 13.145 1.00 96.81 105 THR A N 1
ATOM 822 C CA . THR A 1 105 ? 3.516 3.464 13.369 1.00 96.81 105 THR A CA 1
ATOM 823 C C . THR A 1 105 ? 4.350 3.666 12.111 1.00 96.81 105 THR A C 1
ATOM 825 O O . THR A 1 105 ? 5.395 4.309 12.183 1.00 96.81 105 THR A O 1
ATOM 828 N N . ALA A 1 106 ? 3.902 3.144 10.973 1.00 94.94 106 ALA A N 1
ATOM 829 C CA . ALA A 1 106 ? 4.589 3.254 9.697 1.00 94.94 106 ALA A CA 1
ATOM 830 C C . ALA A 1 106 ? 3.635 3.655 8.568 1.00 94.94 106 ALA A C 1
ATOM 832 O O . ALA A 1 106 ? 2.463 3.293 8.580 1.00 94.94 106 ALA A O 1
ATOM 833 N N . GLU A 1 107 ? 4.164 4.382 7.588 1.00 95.25 107 GLU A N 1
ATOM 834 C CA . GLU A 1 107 ? 3.456 4.723 6.354 1.00 95.25 107 GLU A CA 1
ATOM 835 C C . GLU A 1 107 ? 3.100 3.468 5.548 1.00 95.25 107 GLU A C 1
ATOM 837 O O . GLU A 1 107 ? 3.885 2.516 5.493 1.00 95.25 107 GLU A O 1
ATOM 842 N N . TRP A 1 108 ? 1.927 3.496 4.918 1.00 96.19 108 TRP A N 1
ATOM 843 C CA . TRP A 1 108 ? 1.408 2.437 4.061 1.00 96.19 108 TRP A CA 1
ATOM 844 C C . TRP A 1 108 ? 0.546 3.020 2.929 1.00 96.19 108 TRP A C 1
ATOM 846 O O . TRP A 1 108 ? 0.026 4.143 3.035 1.00 96.19 108 TRP A O 1
ATOM 856 N N . ASP A 1 109 ? 0.408 2.252 1.853 1.00 93.25 109 ASP A N 1
ATOM 857 C CA . ASP A 1 109 ? -0.401 2.595 0.678 1.00 93.25 109 ASP A CA 1
ATOM 858 C C . ASP A 1 109 ? -1.660 1.748 0.601 1.00 93.25 109 ASP A C 1
ATOM 860 O O . ASP A 1 109 ? -1.692 0.665 1.137 1.00 93.25 109 ASP A O 1
ATOM 864 N N . GLU A 1 110 ? -2.732 2.225 -0.017 1.00 93.69 110 GLU A N 1
ATOM 865 C CA . GLU A 1 110 ? -3.984 1.457 -0.049 1.00 93.69 110 GLU A CA 1
ATOM 866 C C . GLU A 1 110 ? -3.890 0.234 -0.974 1.00 93.69 110 GLU A C 1
ATOM 868 O O . GLU A 1 110 ? -4.338 -0.855 -0.612 1.00 93.69 110 GLU A O 1
ATOM 873 N N . GLY A 1 111 ? -3.225 0.406 -2.121 1.00 90.12 111 GLY A N 1
ATOM 874 C CA . GLY A 1 111 ? -3.185 -0.560 -3.220 1.00 90.12 111 GLY A CA 1
ATOM 875 C C . GLY A 1 111 ? -4.499 -0.621 -4.010 1.00 90.12 111 GLY A C 1
ATOM 876 O O . GLY A 1 111 ? -5.480 0.037 -3.669 1.00 90.12 111 GLY A O 1
ATOM 877 N N . GLU A 1 112 ? -4.517 -1.403 -5.092 1.00 88.19 112 GLU A N 1
ATOM 878 C CA . GLU A 1 112 ? -5.638 -1.480 -6.053 1.00 88.19 112 GLU A CA 1
ATOM 879 C C . GLU A 1 112 ? -6.408 -2.823 -6.031 1.00 88.19 112 GLU A C 1
ATOM 881 O O . GLU A 1 112 ? -7.138 -3.192 -6.958 1.00 88.19 112 GLU A O 1
ATOM 886 N N . GLY A 1 113 ? -6.230 -3.617 -4.982 1.00 88.75 113 GLY A N 1
ATOM 887 C CA . GLY A 1 113 ? -6.801 -4.952 -4.843 1.00 88.75 113 GLY A CA 1
ATOM 888 C C . GLY A 1 113 ? -8.305 -4.961 -4.560 1.00 88.75 113 GLY A C 1
ATOM 889 O O . GLY A 1 113 ? -8.803 -4.151 -3.792 1.00 88.75 113 GLY A O 1
ATOM 890 N N . LEU A 1 114 ? -9.033 -5.912 -5.154 1.00 90.06 114 LEU A N 1
ATOM 891 C CA . LEU A 1 114 ? -10.506 -6.004 -5.091 1.00 90.06 114 LEU A CA 1
ATOM 892 C C . LEU A 1 114 ? -11.013 -7.378 -4.628 1.00 90.06 114 LEU A C 1
ATOM 894 O O . LEU A 1 114 ? -12.178 -7.533 -4.279 1.00 90.06 114 LEU A O 1
ATOM 898 N N . ASP A 1 115 ? -10.169 -8.406 -4.712 1.00 87.06 115 ASP A N 1
ATOM 899 C CA . ASP A 1 115 ? -10.589 -9.802 -4.605 1.00 87.06 115 ASP A CA 1
ATOM 900 C C . ASP A 1 115 ? -10.387 -10.335 -3.184 1.00 87.06 115 ASP A C 1
ATOM 902 O O . ASP A 1 115 ? -9.310 -10.830 -2.849 1.00 87.06 115 ASP A O 1
ATOM 906 N N . LEU A 1 116 ? -11.444 -10.269 -2.373 1.00 85.38 116 LEU A N 1
ATOM 907 C CA . LEU A 1 116 ? -11.486 -10.865 -1.033 1.00 85.38 116 LEU A CA 1
ATOM 908 C C . LEU A 1 116 ? -11.745 -12.378 -1.021 1.00 85.38 116 LEU A C 1
ATOM 910 O O . LEU A 1 116 ? -11.639 -13.003 0.026 1.00 85.38 116 LEU A O 1
ATOM 914 N N . ILE A 1 117 ? -12.090 -12.988 -2.159 1.00 83.62 117 ILE A N 1
ATOM 915 C CA . ILE A 1 117 ? -12.503 -14.398 -2.195 1.00 83.62 117 ILE A CA 1
ATOM 916 C C . ILE A 1 117 ? -11.312 -15.294 -2.519 1.00 83.62 117 ILE A C 1
ATOM 918 O O . ILE A 1 117 ? -11.054 -16.283 -1.838 1.00 83.62 117 ILE A O 1
ATOM 922 N N . ASN A 1 118 ? -10.591 -14.976 -3.595 1.00 86.69 118 ASN A N 1
ATOM 923 C CA . ASN A 1 118 ? -9.461 -15.785 -4.051 1.00 86.69 118 ASN A CA 1
ATOM 924 C C . ASN A 1 118 ? -8.111 -15.108 -3.796 1.00 86.69 118 ASN A C 1
ATOM 926 O O . ASN A 1 118 ? -7.064 -15.732 -4.009 1.00 86.69 118 ASN A O 1
ATOM 930 N N . TYR A 1 119 ? -8.117 -13.846 -3.352 1.00 89.50 119 TYR A N 1
ATOM 931 C CA . TYR A 1 119 ? -6.911 -13.079 -3.064 1.00 89.50 119 TYR A CA 1
ATOM 932 C C . TYR A 1 119 ? -5.931 -13.082 -4.249 1.00 89.50 119 TYR A C 1
ATOM 934 O O . TYR A 1 119 ? -4.728 -13.330 -4.094 1.00 89.50 119 TYR A O 1
ATOM 942 N N . ASN A 1 120 ? -6.434 -12.895 -5.472 1.00 85.50 120 ASN A N 1
ATOM 943 C CA . ASN A 1 120 ? -5.605 -12.971 -6.678 1.00 85.50 120 ASN A CA 1
ATOM 944 C C . ASN A 1 120 ? -4.816 -11.693 -6.963 1.00 85.50 120 ASN A C 1
ATOM 946 O O . ASN A 1 120 ? -3.792 -11.756 -7.646 1.00 85.50 120 ASN A O 1
ATOM 950 N N . HIS A 1 121 ? -5.279 -10.550 -6.457 1.00 83.94 121 HIS A N 1
ATOM 951 C CA . HIS A 1 121 ? -4.640 -9.265 -6.711 1.00 83.94 121 HIS A CA 1
ATOM 952 C C . HIS A 1 121 ? -3.418 -9.122 -5.810 1.00 83.94 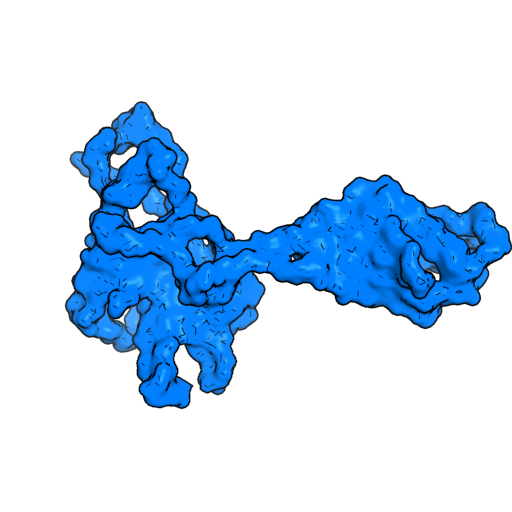121 HIS A C 1
ATOM 954 O O . HIS A 1 121 ? -3.533 -9.084 -4.587 1.00 83.94 121 HIS A O 1
ATOM 960 N N . LYS A 1 122 ? -2.243 -9.096 -6.438 1.00 84.69 122 LYS A N 1
ATOM 961 C CA . LYS A 1 122 ? -0.974 -8.836 -5.767 1.00 84.69 122 LYS A CA 1
ATOM 962 C C . LYS A 1 122 ? -0.663 -7.361 -5.903 1.00 84.69 122 LYS A C 1
ATOM 964 O O . LYS A 1 122 ? -0.614 -6.864 -7.023 1.00 84.69 122 LYS A O 1
ATOM 969 N N . ASP A 1 123 ? -0.453 -6.726 -4.770 1.00 84.00 123 ASP A N 1
ATOM 970 C CA . ASP A 1 123 ? -0.032 -5.337 -4.647 1.00 84.00 123 ASP A CA 1
ATOM 971 C C . ASP A 1 123 ? 0.536 -5.152 -3.235 1.00 84.00 123 ASP A C 1
ATOM 973 O O . ASP A 1 123 ? 0.453 -6.086 -2.424 1.00 84.00 123 ASP A O 1
ATOM 977 N N . GLU A 1 124 ? 1.101 -3.993 -2.908 1.00 87.62 124 GLU A N 1
ATOM 978 C CA . GLU A 1 124 ? 1.537 -3.696 -1.538 1.00 87.62 124 GLU A CA 1
ATOM 979 C C . GLU A 1 124 ? 0.358 -3.511 -0.566 1.00 87.62 124 GLU A C 1
ATOM 981 O O . GLU A 1 124 ? -0.772 -3.863 -0.878 1.00 87.62 124 GLU A O 1
ATOM 986 N N . ALA A 1 125 ? 0.619 -3.092 0.676 1.00 92.12 125 ALA A N 1
ATOM 987 C CA . ALA A 1 125 ? -0.339 -3.170 1.786 1.00 92.12 125 ALA A CA 1
ATOM 988 C C . ALA A 1 125 ? -1.062 -4.512 1.868 1.00 92.12 125 ALA A C 1
ATOM 990 O O . ALA A 1 125 ? -2.281 -4.646 1.784 1.00 92.12 125 ALA A O 1
ATOM 991 N N . ASN A 1 126 ? -0.231 -5.521 2.055 1.00 94.00 126 ASN A N 1
ATOM 992 C CA . ASN A 1 126 ? -0.604 -6.891 2.308 1.00 94.00 126 ASN A CA 1
ATOM 993 C C . ASN A 1 126 ? 0.038 -7.331 3.637 1.00 94.00 126 ASN A C 1
ATOM 995 O O . ASN A 1 126 ? 0.508 -6.512 4.437 1.00 94.00 126 ASN A O 1
ATOM 999 N N . TRP A 1 127 ? 0.063 -8.631 3.914 1.00 95.88 127 TRP A N 1
ATOM 1000 C CA . TRP A 1 127 ? 0.624 -9.146 5.162 1.00 95.88 127 TRP A CA 1
ATOM 1001 C C . TRP A 1 127 ? 2.140 -8.952 5.288 1.00 95.88 127 TRP A C 1
ATOM 1003 O O . TRP A 1 127 ? 2.666 -8.872 6.394 1.00 95.88 127 TRP A O 1
ATOM 1013 N N . ILE A 1 128 ? 2.876 -8.883 4.183 1.00 94.19 128 ILE A N 1
ATOM 1014 C CA . ILE A 1 128 ? 4.345 -8.806 4.197 1.00 94.19 128 ILE A CA 1
ATOM 1015 C C . ILE A 1 128 ? 4.877 -7.417 3.836 1.00 94.19 128 ILE A C 1
ATOM 1017 O O . ILE A 1 128 ? 5.915 -7.020 4.361 1.00 94.19 128 ILE A O 1
ATOM 1021 N N . ALA A 1 129 ? 4.161 -6.669 3.001 1.00 92.88 129 ALA A N 1
ATOM 1022 C CA . ALA A 1 129 ? 4.552 -5.385 2.434 1.00 92.88 129 ALA A CA 1
ATOM 1023 C C . ALA A 1 129 ? 3.553 -4.292 2.812 1.00 92.88 129 ALA A C 1
ATOM 1025 O O . ALA A 1 129 ? 2.347 -4.515 2.757 1.00 92.88 129 ALA A O 1
ATOM 1026 N N . ARG A 1 130 ? 4.050 -3.104 3.169 1.00 93.31 130 ARG A N 1
ATOM 1027 C CA . ARG A 1 130 ? 3.211 -1.975 3.605 1.00 93.31 130 ARG A CA 1
ATOM 1028 C C . ARG A 1 130 ? 3.015 -0.899 2.552 1.00 93.31 130 ARG A C 1
ATOM 1030 O O . ARG A 1 130 ? 1.973 -0.261 2.530 1.00 93.31 130 ARG A O 1
ATOM 1037 N N . LYS A 1 131 ? 4.014 -0.684 1.702 1.00 90.62 131 LYS A N 1
ATOM 1038 C CA . LYS A 1 131 ? 3.979 0.330 0.651 1.00 90.62 131 LYS A CA 1
ATOM 1039 C C . LYS A 1 131 ? 4.866 -0.063 -0.511 1.00 90.62 131 LYS A C 1
ATOM 1041 O O . LYS A 1 131 ? 5.852 -0.778 -0.289 1.00 90.62 131 LYS A O 1
ATOM 1046 N N . SER A 1 132 ? 4.530 0.436 -1.691 1.00 84.62 132 SER A N 1
ATOM 1047 C CA . SER A 1 132 ? 5.375 0.316 -2.871 1.00 84.62 132 SER A CA 1
ATOM 1048 C C . SER A 1 132 ? 6.595 1.215 -2.699 1.00 84.62 132 SER A C 1
ATOM 1050 O O . SER A 1 132 ? 6.505 2.335 -2.191 1.00 84.62 132 SER A O 1
ATOM 1052 N N . ASP A 1 133 ? 7.748 0.730 -3.135 1.00 81.56 133 ASP A N 1
ATOM 1053 C CA . ASP A 1 133 ? 8.963 1.519 -3.240 1.00 81.56 133 ASP A CA 1
ATOM 1054 C C . ASP A 1 133 ? 9.335 1.699 -4.707 1.00 81.56 133 ASP A C 1
ATOM 1056 O O . ASP A 1 133 ? 9.284 0.794 -5.540 1.00 81.56 133 ASP A O 1
ATOM 1060 N N . THR A 1 134 ? 9.783 2.903 -5.029 1.00 73.81 134 THR A N 1
ATOM 1061 C CA . THR A 1 134 ? 10.317 3.201 -6.349 1.00 73.81 134 THR A CA 1
ATOM 1062 C C . THR A 1 134 ? 11.726 2.629 -6.465 1.00 73.81 134 THR A C 1
ATOM 1064 O O . THR A 1 134 ? 12.683 3.232 -5.974 1.00 73.81 134 THR A O 1
ATOM 1067 N N . VAL A 1 135 ? 11.879 1.491 -7.142 1.00 74.06 135 VAL A N 1
ATOM 1068 C CA . VAL A 1 135 ? 13.196 0.919 -7.461 1.00 74.06 135 VAL A CA 1
ATOM 1069 C C . VAL A 1 135 ? 13.655 1.294 -8.855 1.00 74.06 135 VAL A C 1
ATOM 1071 O O . VAL A 1 135 ? 12.877 1.332 -9.808 1.00 74.06 135 VAL A O 1
ATOM 1074 N N . ALA A 1 136 ? 14.952 1.556 -8.985 1.00 77.12 136 ALA A N 1
ATOM 1075 C CA . ALA A 1 136 ? 15.560 1.721 -10.289 1.00 77.12 136 ALA A CA 1
ATOM 1076 C C . ALA A 1 136 ? 15.583 0.363 -11.011 1.00 77.12 136 ALA A C 1
ATOM 1078 O O . ALA A 1 136 ? 16.185 -0.612 -10.551 1.00 77.12 136 ALA A O 1
ATOM 1079 N N . GLN A 1 137 ? 14.923 0.297 -12.163 1.00 80.56 137 GLN A N 1
ATOM 1080 C CA . GLN A 1 137 ? 15.016 -0.845 -13.062 1.00 80.56 137 GLN A CA 1
ATOM 1081 C C . GLN A 1 137 ? 16.321 -0.764 -13.856 1.00 80.56 137 GLN A C 1
ATOM 1083 O O . GLN A 1 137 ? 16.694 0.312 -14.322 1.00 80.56 137 GLN A O 1
ATOM 1088 N N . VAL A 1 138 ? 16.981 -1.912 -14.043 1.00 85.94 138 VAL A N 1
ATOM 1089 C CA . VAL A 1 138 ? 18.156 -2.047 -14.908 1.00 85.94 138 VAL A CA 1
ATOM 1090 C C . VAL A 1 138 ? 17.803 -2.912 -16.118 1.00 85.94 138 VAL A C 1
ATOM 1092 O O . VAL A 1 138 ? 17.468 -4.090 -16.001 1.00 85.94 138 VAL A O 1
ATOM 1095 N N . VAL A 1 139 ? 17.886 -2.347 -17.315 1.00 87.88 139 VAL A N 1
ATOM 1096 C CA . VAL A 1 139 ? 17.750 -3.079 -18.576 1.00 87.88 139 VAL A CA 1
ATOM 1097 C C . VAL A 1 139 ? 19.132 -3.366 -19.135 1.00 87.88 139 VAL A C 1
ATOM 1099 O O . VAL A 1 139 ? 19.944 -2.462 -19.294 1.00 87.88 139 VAL A O 1
ATOM 1102 N N . GLN A 1 140 ? 19.397 -4.628 -19.453 1.00 88.44 140 GLN A N 1
ATOM 1103 C CA . GLN A 1 140 ? 20.649 -5.060 -20.055 1.00 88.44 140 GLN A CA 1
ATOM 1104 C C . GLN A 1 140 ? 20.427 -5.447 -21.513 1.00 88.44 140 GLN A C 1
ATOM 1106 O O . GLN A 1 140 ? 19.625 -6.331 -21.808 1.00 88.44 140 GLN A O 1
ATOM 1111 N N . ALA A 1 141 ? 21.161 -4.807 -22.419 1.00 85.81 141 ALA A N 1
ATOM 1112 C CA . ALA A 1 141 ? 21.248 -5.196 -23.819 1.00 85.81 141 ALA A CA 1
ATOM 1113 C C . ALA A 1 141 ? 22.618 -5.832 -24.095 1.00 85.81 141 ALA A C 1
ATOM 1115 O O . ALA A 1 141 ? 23.662 -5.282 -23.742 1.00 85.81 141 ALA A O 1
ATOM 1116 N N . SER A 1 142 ? 22.609 -7.006 -24.721 1.00 85.44 142 SER A N 1
ATOM 1117 C CA . SER A 1 142 ? 23.801 -7.792 -25.059 1.00 85.44 142 SER A CA 1
ATOM 1118 C C . SER A 1 142 ? 23.627 -8.480 -26.415 1.00 85.44 142 SER A C 1
ATOM 1120 O O . SER A 1 142 ? 22.537 -8.468 -26.993 1.00 85.44 142 SER A O 1
ATOM 1122 N N . ASN A 1 143 ? 24.701 -9.075 -26.946 1.00 79.69 143 ASN A N 1
ATOM 1123 C CA . ASN A 1 143 ? 24.695 -9.794 -28.229 1.00 79.69 143 ASN A CA 1
ATOM 1124 C C . ASN A 1 143 ? 24.177 -8.962 -29.416 1.00 79.69 143 ASN A C 1
ATOM 1126 O O . ASN A 1 143 ? 23.599 -9.509 -30.357 1.00 79.69 143 ASN A O 1
ATOM 1130 N N . MET A 1 144 ? 24.380 -7.640 -29.382 1.00 78.25 144 MET A N 1
ATOM 1131 C CA . MET A 1 144 ? 24.006 -6.756 -30.488 1.00 78.25 144 MET A CA 1
ATOM 1132 C C . MET A 1 144 ? 24.602 -7.293 -31.793 1.00 78.25 144 MET A C 1
ATOM 1134 O O . MET A 1 144 ? 25.784 -7.634 -31.858 1.00 78.25 144 MET A O 1
ATOM 1138 N N . ALA A 1 145 ? 23.765 -7.442 -32.817 1.00 70.06 145 ALA A N 1
ATOM 1139 C CA . ALA A 1 145 ? 24.145 -8.177 -34.012 1.00 70.06 145 ALA A CA 1
ATOM 1140 C C . ALA A 1 145 ? 25.208 -7.413 -34.823 1.00 70.06 145 ALA A C 1
ATOM 1142 O O . ALA A 1 145 ? 25.128 -6.202 -35.018 1.00 70.06 145 ALA A O 1
ATOM 1143 N N . ASN A 1 146 ? 26.212 -8.116 -35.344 1.00 73.88 146 ASN A N 1
ATOM 1144 C CA . ASN A 1 146 ? 27.201 -7.505 -36.232 1.00 73.88 146 ASN A CA 1
ATOM 1145 C C . ASN A 1 146 ? 26.625 -7.385 -37.655 1.00 73.88 146 ASN A C 1
ATOM 1147 O O . ASN A 1 146 ? 26.892 -8.224 -38.515 1.00 73.88 146 ASN A O 1
ATOM 1151 N N . LEU A 1 147 ? 25.763 -6.391 -37.869 1.00 71.69 147 LEU A N 1
ATOM 1152 C CA . LEU A 1 147 ? 25.049 -6.140 -39.123 1.00 71.69 147 LEU A CA 1
ATOM 1153 C C . LEU A 1 147 ? 25.470 -4.792 -39.721 1.00 71.69 147 LEU A C 1
ATOM 1155 O O . LEU A 1 147 ? 25.824 -3.864 -38.999 1.00 71.69 147 LEU A O 1
ATOM 1159 N N . GLY A 1 148 ? 25.380 -4.642 -41.046 1.00 70.38 148 GLY A N 1
ATOM 1160 C CA . GLY A 1 148 ? 25.566 -3.329 -41.682 1.00 70.38 148 GLY A CA 1
ATOM 1161 C C . GLY A 1 148 ? 24.458 -2.343 -41.282 1.00 70.38 148 GLY A C 1
ATOM 1162 O O . GLY A 1 148 ? 23.325 -2.784 -41.097 1.00 70.38 148 GLY A O 1
ATOM 1163 N N . ALA A 1 149 ? 24.753 -1.033 -41.211 1.00 67.44 149 ALA A N 1
ATOM 1164 C CA . ALA A 1 149 ? 23.832 0.022 -40.742 1.00 67.44 149 ALA A CA 1
ATOM 1165 C C . ALA A 1 149 ? 22.414 -0.082 -41.314 1.00 67.44 149 ALA A C 1
ATOM 1167 O O . ALA A 1 149 ? 21.448 0.034 -40.577 1.00 67.44 149 ALA A O 1
ATOM 1168 N N . ASN A 1 150 ? 22.271 -0.357 -42.609 1.00 73.12 150 ASN A N 1
ATOM 1169 C CA . ASN A 1 150 ? 20.963 -0.408 -43.274 1.00 73.12 150 ASN A CA 1
ATOM 1170 C C . ASN A 1 150 ? 20.093 -1.606 -42.846 1.00 73.12 150 ASN A C 1
ATOM 1172 O O . ASN A 1 150 ? 18.921 -1.670 -43.189 1.00 73.12 150 ASN A O 1
ATOM 1176 N N . ASN A 1 151 ? 20.651 -2.563 -42.101 1.00 76.75 151 ASN A N 1
ATOM 1177 C CA . ASN A 1 151 ? 19.883 -3.637 -41.468 1.00 76.75 151 ASN A CA 1
ATOM 1178 C C . ASN A 1 151 ? 19.339 -3.224 -40.093 1.00 76.75 151 ASN A C 1
ATOM 1180 O O . ASN A 1 151 ? 18.644 -4.010 -39.469 1.00 76.75 151 ASN A O 1
ATOM 1184 N N . TYR A 1 152 ? 19.676 -2.023 -39.609 1.00 76.31 152 TYR A N 1
ATOM 1185 C CA . TYR A 1 152 ? 19.067 -1.403 -38.431 1.00 76.31 152 TYR A CA 1
ATOM 1186 C C . TYR A 1 152 ? 17.908 -0.467 -38.800 1.00 76.31 152 TYR A C 1
ATOM 1188 O O . TYR A 1 152 ? 17.207 0.020 -37.916 1.00 76.31 152 TYR A O 1
ATOM 1196 N N . THR A 1 153 ? 17.678 -0.225 -40.094 1.00 77.38 153 THR A N 1
ATOM 1197 C CA . THR A 1 153 ? 16.556 0.584 -40.573 1.00 77.38 153 THR A CA 1
ATOM 1198 C C . THR A 1 153 ? 15.235 -0.025 -40.093 1.00 77.38 153 THR A C 1
ATOM 1200 O O . THR A 1 153 ? 15.038 -1.233 -40.190 1.00 77.38 153 THR A O 1
ATOM 1203 N N . ASN A 1 154 ? 14.327 0.812 -39.584 1.00 75.81 154 ASN A N 1
ATOM 1204 C CA . ASN A 1 154 ? 13.011 0.430 -39.039 1.00 75.81 154 ASN A CA 1
ATOM 1205 C C . ASN A 1 154 ? 13.046 -0.439 -37.775 1.00 75.81 154 ASN A C 1
ATOM 1207 O O . ASN A 1 154 ? 12.032 -1.028 -37.396 1.00 75.81 154 ASN A O 1
ATOM 1211 N N . HIS A 1 155 ? 14.191 -0.500 -37.101 1.00 81.31 155 HIS A N 1
ATOM 1212 C CA . HIS A 1 155 ? 14.300 -1.180 -35.829 1.00 81.31 155 HIS A CA 1
ATOM 1213 C C . HIS A 1 155 ? 14.360 -0.209 -34.651 1.00 81.31 155 HIS A C 1
ATOM 1215 O O . HIS A 1 155 ? 14.868 0.910 -34.760 1.00 81.31 155 HIS A O 1
ATOM 1221 N N . TYR A 1 156 ? 13.865 -0.661 -33.500 1.00 85.75 156 TYR A N 1
ATOM 1222 C CA . TYR A 1 156 ? 13.858 0.119 -32.270 1.00 85.75 156 TYR A CA 1
ATOM 1223 C C . TYR A 1 156 ? 13.999 -0.755 -31.023 1.00 85.75 156 TYR A C 1
ATOM 1225 O O . TYR A 1 156 ? 13.676 -1.949 -31.021 1.00 85.75 156 TYR A O 1
ATOM 1233 N N . ILE A 1 157 ? 14.437 -0.108 -29.946 1.00 88.06 157 ILE A N 1
ATOM 1234 C CA . ILE A 1 157 ? 14.394 -0.624 -28.580 1.00 88.06 157 ILE A CA 1
ATOM 1235 C C . ILE A 1 157 ? 13.503 0.309 -27.767 1.00 88.06 157 ILE A C 1
ATOM 1237 O O . ILE A 1 157 ? 13.767 1.505 -27.680 1.00 88.06 157 ILE A O 1
ATOM 1241 N N . SER A 1 158 ? 12.442 -0.227 -27.177 1.00 89.25 158 SER A N 1
ATOM 1242 C CA . SER A 1 158 ? 11.584 0.517 -26.263 1.00 89.25 158 SER A CA 1
ATOM 1243 C C . SER A 1 158 ? 12.013 0.283 -24.827 1.00 89.25 158 SER A C 1
ATOM 1245 O O . SER A 1 158 ? 12.068 -0.864 -24.374 1.00 89.25 158 SER A O 1
ATOM 1247 N N . LEU A 1 159 ? 12.251 1.375 -24.114 1.00 89.50 159 LEU A N 1
ATOM 1248 C CA . LEU A 1 159 ? 12.489 1.401 -22.677 1.00 89.50 159 LEU A CA 1
ATOM 1249 C C . LEU A 1 159 ? 11.364 2.187 -22.001 1.00 89.50 159 LEU A C 1
ATOM 1251 O O . LEU A 1 159 ? 10.676 2.976 -22.649 1.00 89.50 159 LEU A O 1
ATOM 1255 N N . TYR A 1 160 ? 11.184 1.970 -20.706 1.00 87.88 160 TYR A N 1
ATOM 1256 C CA . TYR A 1 160 ? 10.183 2.665 -19.905 1.00 87.88 160 TYR A CA 1
ATOM 1257 C C . TYR A 1 160 ? 10.910 3.448 -18.825 1.00 87.88 160 TYR A C 1
ATOM 1259 O O . TYR A 1 160 ? 11.762 2.872 -18.143 1.00 87.88 160 TYR A O 1
ATOM 1267 N N . ASP A 1 161 ? 10.603 4.738 -18.675 1.00 81.62 161 ASP A N 1
ATOM 1268 C CA . ASP A 1 161 ? 10.978 5.416 -17.436 1.00 81.62 161 ASP A CA 1
ATOM 1269 C C . ASP A 1 161 ? 10.166 4.790 -16.293 1.00 81.62 161 ASP A C 1
ATOM 1271 O O . ASP A 1 161 ? 9.114 4.195 -16.534 1.00 81.62 161 ASP A O 1
ATOM 1275 N N . GLY A 1 162 ? 10.650 4.835 -15.050 1.00 77.88 162 GLY A N 1
ATOM 1276 C CA . GLY A 1 162 ? 9.994 4.152 -13.923 1.00 77.88 162 GLY A CA 1
ATOM 1277 C C . GLY A 1 162 ? 8.528 4.551 -13.672 1.00 77.88 162 GLY A C 1
ATOM 1278 O O . GLY A 1 162 ? 7.903 3.993 -12.779 1.00 77.88 162 GLY A O 1
ATOM 1279 N N . THR A 1 163 ? 7.963 5.479 -14.452 1.00 81.38 163 THR A N 1
ATOM 1280 C CA . THR A 1 163 ? 6.560 5.909 -14.412 1.00 81.38 163 THR A CA 1
ATOM 1281 C C . THR A 1 163 ? 5.667 5.225 -15.458 1.00 81.38 163 THR A C 1
ATOM 1283 O O . THR A 1 163 ? 4.531 5.643 -15.656 1.00 81.38 163 THR A O 1
ATOM 1286 N N . ASP A 1 164 ? 6.157 4.171 -16.124 1.00 80.94 164 ASP A N 1
ATOM 1287 C CA . ASP A 1 164 ? 5.482 3.464 -17.231 1.00 80.94 164 ASP A CA 1
ATOM 1288 C C . ASP A 1 164 ? 5.364 4.303 -18.524 1.00 80.94 164 ASP A C 1
ATOM 1290 O O . ASP A 1 164 ? 4.653 3.937 -19.463 1.00 80.94 164 ASP A O 1
ATOM 1294 N N . THR A 1 165 ? 6.114 5.409 -18.629 1.00 86.62 165 THR A N 1
ATOM 1295 C CA . THR A 1 165 ? 6.202 6.181 -19.874 1.00 86.62 165 THR A CA 1
ATOM 1296 C C . THR A 1 165 ? 7.183 5.512 -20.828 1.00 86.62 165 THR A C 1
ATOM 1298 O O . THR A 1 165 ? 8.355 5.304 -20.508 1.00 86.62 165 THR A O 1
ATOM 1301 N N . ARG A 1 166 ? 6.708 5.189 -22.033 1.00 88.94 166 ARG A N 1
ATOM 1302 C CA . ARG A 1 166 ? 7.476 4.478 -23.060 1.00 88.94 166 ARG A CA 1
ATOM 1303 C C . ARG A 1 166 ? 8.284 5.423 -23.953 1.00 88.94 166 ARG A C 1
ATOM 1305 O O . ARG A 1 166 ? 7.716 6.318 -24.579 1.00 88.94 166 ARG A O 1
ATOM 1312 N N . TYR A 1 167 ? 9.571 5.121 -24.118 1.00 90.25 167 TYR A N 1
ATOM 1313 C CA . TYR A 1 167 ? 10.485 5.775 -25.057 1.00 90.25 167 TYR A CA 1
ATOM 1314 C C . TYR A 1 167 ? 11.015 4.763 -26.064 1.00 90.25 167 TYR A C 1
ATOM 1316 O O . TYR A 1 167 ? 11.519 3.706 -25.684 1.00 90.25 167 TYR A O 1
ATOM 1324 N N . ASN A 1 168 ? 10.913 5.083 -27.349 1.00 89.75 168 ASN A N 1
ATOM 1325 C CA . ASN A 1 168 ? 11.367 4.237 -28.442 1.00 89.75 168 ASN A CA 1
ATOM 1326 C C . ASN A 1 168 ? 12.674 4.794 -29.009 1.00 89.75 168 ASN A C 1
ATOM 1328 O O . ASN A 1 168 ? 12.685 5.808 -29.703 1.00 89.75 168 ASN A O 1
ATOM 1332 N N . PHE A 1 169 ? 13.777 4.105 -28.741 1.00 90.12 169 PHE A N 1
ATOM 1333 C CA . PHE A 1 169 ? 15.082 4.406 -29.316 1.00 90.12 169 PHE A CA 1
ATOM 1334 C C . PHE A 1 169 ? 15.177 3.741 -30.689 1.00 90.12 169 PHE A C 1
ATOM 1336 O O . PHE A 1 169 ? 15.412 2.533 -30.777 1.00 90.12 169 PHE A O 1
ATOM 1343 N N . PHE A 1 170 ? 14.935 4.506 -31.755 1.00 87.81 170 PHE A N 1
ATOM 1344 C CA . PHE A 1 170 ? 14.943 4.009 -33.134 1.00 87.81 170 PHE A CA 1
ATOM 1345 C C . PHE A 1 170 ? 16.277 4.307 -33.820 1.00 87.81 170 PHE A C 1
ATOM 1347 O O . PHE A 1 170 ? 16.883 5.355 -33.598 1.00 87.81 170 PHE A O 1
ATOM 1354 N N . PHE A 1 171 ? 16.748 3.395 -34.668 1.00 84.50 171 PHE A N 1
ATOM 1355 C CA . PHE A 1 171 ? 18.040 3.551 -35.334 1.00 84.50 171 PHE A CA 1
ATOM 1356 C C . PHE A 1 171 ? 17.887 4.299 -36.662 1.00 84.50 171 PHE A C 1
ATOM 1358 O O . PHE A 1 171 ? 17.306 3.797 -37.624 1.00 84.50 171 PHE A O 1
ATOM 1365 N N . GLN A 1 172 ? 18.441 5.508 -36.720 1.00 84.94 172 GLN A N 1
ATOM 1366 C CA . GLN A 1 172 ? 18.477 6.349 -37.911 1.00 84.94 172 GLN A CA 1
ATOM 1367 C C . GLN A 1 172 ? 19.693 5.986 -38.771 1.00 84.94 172 GLN A C 1
ATOM 1369 O O . GLN A 1 172 ? 20.839 6.034 -38.318 1.00 84.94 172 GLN A O 1
ATOM 1374 N N . THR A 1 173 ? 19.444 5.635 -40.032 1.00 82.75 173 THR A N 1
ATOM 1375 C CA . THR A 1 173 ? 20.447 5.073 -40.953 1.00 82.75 173 THR A CA 1
ATOM 1376 C C . THR A 1 173 ? 20.492 5.858 -42.260 1.00 82.75 173 THR A C 1
ATOM 1378 O O . THR A 1 173 ? 19.571 6.605 -42.578 1.00 82.75 173 THR A O 1
ATOM 1381 N N . ALA A 1 174 ? 21.543 5.674 -43.063 1.00 78.81 174 ALA A N 1
ATOM 1382 C CA . ALA A 1 174 ? 21.624 6.308 -44.381 1.00 78.81 174 ALA A CA 1
ATOM 1383 C C . ALA A 1 174 ? 20.561 5.786 -45.374 1.00 78.81 174 ALA A C 1
ATOM 1385 O O . ALA A 1 174 ? 20.224 6.490 -46.322 1.00 78.81 174 ALA A O 1
ATOM 1386 N N . ALA A 1 175 ? 20.029 4.573 -45.163 1.00 71.25 175 ALA A N 1
ATOM 1387 C CA . ALA A 1 175 ? 18.988 3.975 -46.004 1.00 71.25 175 ALA A CA 1
ATOM 1388 C C . ALA A 1 175 ? 17.567 4.495 -45.734 1.00 71.25 175 ALA A C 1
ATOM 1390 O O . ALA A 1 175 ? 16.669 4.195 -46.519 1.00 71.25 175 ALA A O 1
ATOM 1391 N N . GLY A 1 176 ? 17.350 5.271 -44.669 1.00 66.69 176 GLY A N 1
ATOM 1392 C CA . GLY A 1 176 ? 16.052 5.871 -44.376 1.00 66.69 176 GLY A CA 1
ATOM 1393 C C . GLY A 1 176 ? 15.748 6.009 -42.887 1.00 66.69 176 GLY A C 1
ATOM 1394 O O . GLY A 1 176 ? 16.428 5.425 -42.034 1.00 66.69 176 GLY A O 1
ATOM 1395 N N . ASN A 1 177 ? 14.693 6.787 -42.629 1.00 65.25 177 ASN A N 1
ATOM 1396 C CA . ASN A 1 177 ? 14.122 7.086 -41.322 1.00 65.25 177 ASN A CA 1
ATOM 1397 C C . ASN A 1 177 ? 12.630 6.776 -41.366 1.00 65.25 177 ASN A C 1
ATOM 1399 O O . ASN A 1 177 ? 11.879 7.539 -41.967 1.00 65.25 177 ASN A O 1
ATOM 1403 N N . GLU A 1 178 ? 12.191 5.740 -40.673 1.00 59.47 178 GLU A N 1
ATOM 1404 C CA . GLU A 1 178 ? 10.818 5.719 -40.190 1.00 59.47 178 GLU A CA 1
ATOM 1405 C C . GLU A 1 178 ? 10.922 5.844 -38.672 1.00 59.47 178 GLU A C 1
ATOM 1407 O O . GLU A 1 178 ? 11.530 5.004 -38.002 1.00 59.47 178 GLU A O 1
ATOM 1412 N N . ALA A 1 179 ? 10.400 6.948 -38.136 1.00 59.66 179 ALA A N 1
ATOM 1413 C CA . ALA A 1 179 ? 10.088 7.025 -36.717 1.00 59.66 179 ALA A CA 1
ATOM 1414 C C . ALA A 1 179 ? 9.165 5.841 -36.364 1.00 59.66 179 ALA A C 1
ATOM 1416 O O . ALA A 1 179 ? 8.493 5.283 -37.236 1.00 59.66 179 ALA A O 1
ATOM 1417 N N . SER A 1 180 ? 9.095 5.435 -35.095 1.00 56.78 180 SER A N 1
ATOM 1418 C CA . SER A 1 180 ? 8.197 4.334 -34.717 1.00 56.78 180 SER A CA 1
ATOM 1419 C C . SER A 1 180 ? 6.714 4.695 -34.908 1.00 56.78 180 SER A C 1
ATOM 1421 O O . SER A 1 180 ? 5.849 3.822 -34.789 1.00 56.78 180 SER A O 1
ATOM 1423 N N . SER A 1 181 ? 6.429 5.965 -35.241 1.00 51.69 181 SER A N 1
ATOM 1424 C CA . SER A 1 181 ? 5.135 6.525 -35.625 1.00 51.69 181 SER A CA 1
ATOM 1425 C C . SER A 1 181 ? 4.437 5.691 -36.708 1.00 51.69 181 SER A C 1
ATOM 1427 O O . SER A 1 181 ? 4.572 5.927 -37.906 1.00 51.69 181 SER A O 1
ATOM 1429 N N . GLY A 1 182 ? 3.674 4.698 -36.255 1.00 55.53 182 GLY A N 1
ATOM 1430 C CA . GLY A 1 182 ? 2.934 3.744 -37.081 1.00 55.53 182 GLY A CA 1
ATOM 1431 C C . GLY A 1 182 ? 2.928 2.317 -36.521 1.00 55.53 182 GLY A C 1
ATOM 1432 O O . GLY A 1 182 ? 2.010 1.559 -36.825 1.00 55.53 182 GLY A O 1
ATOM 1433 N N . LEU A 1 183 ? 3.903 1.954 -35.678 1.00 54.81 183 LEU A N 1
ATOM 1434 C CA . LEU A 1 183 ? 4.105 0.587 -35.177 1.00 54.81 183 LEU A CA 1
ATOM 1435 C C . LEU A 1 183 ? 3.990 0.449 -33.646 1.00 54.81 183 LEU A C 1
ATOM 1437 O O . LEU A 1 183 ? 3.773 -0.662 -33.162 1.00 54.81 183 LEU A O 1
ATOM 1441 N N . ALA A 1 184 ? 4.092 1.537 -32.872 1.00 57.16 184 ALA A N 1
ATOM 1442 C CA . ALA A 1 184 ? 3.970 1.493 -31.412 1.00 57.16 184 ALA A CA 1
ATOM 1443 C C . ALA A 1 184 ? 3.581 2.843 -30.778 1.00 57.16 184 ALA A C 1
ATOM 1445 O O . ALA A 1 184 ? 3.903 3.901 -31.306 1.00 57.16 184 ALA A O 1
ATOM 1446 N N . SER A 1 185 ? 2.921 2.810 -29.614 1.00 69.44 185 SER A N 1
ATOM 1447 C CA . SER A 1 185 ? 2.765 3.978 -28.733 1.00 69.44 185 SER A CA 1
ATOM 1448 C C . SER A 1 185 ? 4.104 4.344 -28.066 1.00 69.44 185 SER A C 1
ATOM 1450 O O . SER A 1 185 ? 4.889 3.447 -27.760 1.00 69.44 185 SER A O 1
ATOM 1452 N N . GLY A 1 186 ? 4.382 5.633 -27.834 1.00 77.50 186 GLY A N 1
ATOM 1453 C CA . GLY A 1 186 ? 5.565 6.113 -27.094 1.00 77.50 186 GLY A CA 1
ATOM 1454 C C . GLY A 1 186 ? 6.246 7.341 -27.712 1.00 77.50 186 GLY A C 1
ATOM 1455 O O . GLY A 1 186 ? 5.903 7.752 -28.818 1.00 77.50 186 GLY A O 1
ATOM 1456 N N . THR A 1 187 ? 7.200 7.926 -26.982 1.00 87.50 187 THR A N 1
ATOM 1457 C CA . THR A 1 187 ? 8.028 9.054 -27.446 1.00 87.50 187 THR A CA 1
ATOM 1458 C C . THR A 1 187 ? 9.244 8.536 -28.206 1.00 87.50 187 THR A C 1
ATOM 1460 O O . THR A 1 187 ? 9.997 7.714 -27.686 1.00 87.50 187 THR A O 1
ATOM 1463 N N . ASP A 1 188 ? 9.468 9.030 -29.419 1.00 88.12 188 ASP A N 1
ATOM 1464 C CA . ASP A 1 188 ? 10.553 8.560 -30.280 1.00 88.12 188 ASP A CA 1
ATOM 1465 C C . ASP A 1 188 ? 11.852 9.347 -30.061 1.00 88.12 188 ASP A C 1
ATOM 1467 O O . ASP A 1 188 ? 11.865 10.578 -30.067 1.00 88.12 188 ASP A O 1
ATOM 1471 N N . VAL A 1 189 ? 12.964 8.622 -29.917 1.00 89.62 189 VAL A N 1
ATOM 1472 C CA . VAL A 1 189 ? 14.314 9.168 -29.736 1.00 89.62 189 VAL A CA 1
ATOM 1473 C C . VAL A 1 189 ? 15.251 8.555 -30.778 1.00 89.62 189 VAL A C 1
ATOM 1475 O O . VAL A 1 189 ? 15.385 7.335 -30.873 1.00 89.62 189 VAL A O 1
ATOM 1478 N N . ALA A 1 190 ? 15.906 9.401 -31.573 1.00 88.31 190 ALA A N 1
ATOM 1479 C CA . ALA A 1 190 ? 16.749 8.958 -32.681 1.00 88.31 190 ALA A CA 1
ATOM 1480 C C . ALA A 1 190 ? 18.149 8.530 -32.215 1.00 88.31 190 ALA A C 1
ATOM 1482 O O . ALA A 1 190 ? 18.878 9.307 -31.596 1.00 88.31 190 ALA A O 1
ATOM 1483 N N . VAL A 1 191 ? 18.568 7.327 -32.603 1.00 88.44 191 VAL A N 1
ATOM 1484 C CA . VAL A 1 191 ? 19.941 6.829 -32.475 1.00 88.44 191 VAL A CA 1
ATOM 1485 C C . VAL A 1 191 ? 20.622 6.921 -33.836 1.00 88.44 191 VAL A C 1
ATOM 1487 O O . VAL A 1 191 ? 20.391 6.099 -34.721 1.00 88.44 191 VAL A O 1
ATOM 1490 N N . ASN A 1 192 ? 21.452 7.947 -34.023 1.00 86.44 192 ASN A N 1
ATOM 1491 C CA . ASN A 1 192 ? 22.098 8.227 -35.305 1.00 86.44 192 ASN A CA 1
ATOM 1492 C C . ASN A 1 192 ? 23.250 7.252 -35.597 1.00 86.44 192 ASN A C 1
ATOM 1494 O O . ASN A 1 192 ? 24.298 7.315 -34.958 1.00 86.44 192 ASN A O 1
ATOM 1498 N N . LEU A 1 193 ? 23.083 6.407 -36.618 1.00 83.56 193 LEU A N 1
ATOM 1499 C CA . LEU A 1 193 ? 24.120 5.509 -37.146 1.00 83.56 193 LEU A CA 1
ATOM 1500 C C . LEU A 1 193 ? 24.685 5.972 -38.504 1.00 83.56 193 LEU A C 1
ATOM 1502 O O . LEU A 1 193 ? 25.553 5.318 -39.073 1.00 83.56 193 LEU A O 1
ATOM 1506 N N . THR A 1 194 ? 24.217 7.102 -39.042 1.00 77.12 194 THR A N 1
ATOM 1507 C CA . THR A 1 194 ? 24.574 7.609 -40.384 1.00 77.12 194 THR A CA 1
ATOM 1508 C C . THR A 1 194 ? 26.058 7.948 -40.559 1.00 77.12 194 THR A C 1
ATOM 1510 O O . THR A 1 194 ? 26.558 7.877 -41.677 1.00 77.12 194 THR A O 1
ATOM 1513 N N . ALA A 1 195 ? 26.763 8.290 -39.476 1.00 68.06 195 ALA A N 1
ATOM 1514 C CA . ALA A 1 195 ? 28.192 8.622 -39.480 1.00 68.06 195 ALA A CA 1
ATOM 1515 C C . ALA A 1 195 ? 29.111 7.430 -39.137 1.00 68.06 195 ALA A C 1
ATOM 1517 O O . ALA A 1 195 ? 30.327 7.590 -39.049 1.00 68.06 195 ALA A O 1
ATOM 1518 N N . LEU A 1 196 ? 28.552 6.237 -38.905 1.00 68.19 196 LEU A N 1
ATOM 1519 C CA . LEU A 1 196 ? 29.314 5.056 -38.504 1.00 68.19 196 LEU A CA 1
ATOM 1520 C C . LEU A 1 196 ? 29.650 4.213 -39.739 1.00 68.19 196 LEU A C 1
ATOM 1522 O O . LEU A 1 196 ? 28.900 3.334 -40.160 1.00 68.19 196 LEU A O 1
ATOM 1526 N N . GLU A 1 197 ? 30.809 4.496 -40.332 1.00 56.66 197 GLU A N 1
ATOM 1527 C CA . GLU A 1 197 ? 31.279 3.825 -41.554 1.00 56.66 197 GLU A CA 1
ATOM 1528 C C . GLU A 1 197 ? 31.590 2.328 -41.331 1.00 56.66 197 GLU A C 1
ATOM 1530 O O . GLU A 1 197 ? 31.509 1.536 -42.268 1.00 56.66 197 GLU A O 1
ATOM 1535 N N . ASN A 1 198 ? 31.858 1.914 -40.080 1.00 58.69 198 ASN A N 1
ATOM 1536 C CA . ASN A 1 198 ? 32.115 0.524 -39.675 1.00 58.69 198 ASN A CA 1
ATOM 1537 C C . ASN A 1 198 ? 31.192 0.095 -38.515 1.00 58.69 198 ASN A C 1
ATOM 1539 O O . ASN A 1 198 ? 31.458 0.347 -37.336 1.00 58.69 198 ASN A O 1
ATOM 1543 N N . ASN A 1 199 ? 30.096 -0.573 -38.875 1.00 62.94 199 ASN A N 1
ATOM 1544 C CA . ASN A 1 199 ? 28.956 -0.926 -38.019 1.00 62.94 199 ASN A CA 1
ATOM 1545 C C . ASN A 1 199 ? 29.187 -2.186 -37.173 1.00 62.94 199 ASN A C 1
ATOM 1547 O O . ASN A 1 199 ? 28.422 -3.145 -37.230 1.00 62.94 199 ASN A O 1
ATOM 1551 N N . LEU A 1 200 ? 30.264 -2.193 -36.390 1.00 73.44 200 LEU A N 1
ATOM 1552 C CA . LEU A 1 200 ? 30.489 -3.248 -35.409 1.00 73.44 200 LEU A CA 1
ATOM 1553 C C . LEU A 1 200 ? 29.458 -3.138 -34.281 1.00 73.44 200 LEU A C 1
ATOM 1555 O O . LEU A 1 200 ? 29.073 -2.038 -33.882 1.00 73.44 200 LEU A O 1
ATOM 1559 N N . ALA A 1 201 ? 29.080 -4.283 -33.712 1.00 76.88 201 ALA A N 1
ATOM 1560 C CA . ALA A 1 201 ? 28.186 -4.367 -32.556 1.00 76.88 201 ALA A CA 1
ATOM 1561 C C . ALA A 1 201 ? 28.575 -3.394 -31.423 1.00 76.88 201 ALA A C 1
ATOM 1563 O O . ALA A 1 201 ? 27.717 -2.742 -30.833 1.00 76.88 201 ALA A O 1
ATOM 1564 N N . ALA A 1 202 ? 29.880 -3.242 -31.169 1.00 81.19 202 ALA A N 1
ATOM 1565 C CA . ALA A 1 202 ? 30.412 -2.312 -30.176 1.00 81.19 202 ALA A CA 1
ATOM 1566 C C . ALA A 1 202 ? 30.105 -0.842 -30.507 1.00 81.19 202 ALA A C 1
ATOM 1568 O O . ALA A 1 202 ? 29.708 -0.084 -29.626 1.00 81.19 202 ALA A O 1
ATOM 1569 N N . THR A 1 203 ? 30.233 -0.440 -31.771 1.00 84.88 203 THR A N 1
ATOM 1570 C CA . THR A 1 203 ? 29.971 0.935 -32.214 1.00 84.88 203 THR A CA 1
ATOM 1571 C C . THR A 1 203 ? 28.487 1.285 -32.086 1.00 84.88 203 THR A C 1
ATOM 1573 O O . THR A 1 203 ? 28.145 2.372 -31.626 1.00 84.88 203 THR A O 1
ATOM 1576 N N . VAL A 1 204 ? 27.603 0.339 -32.426 1.00 83.88 204 VAL A N 1
ATOM 1577 C CA . VAL A 1 204 ? 26.149 0.497 -32.258 1.00 83.88 204 VAL A CA 1
ATOM 1578 C C . VAL A 1 204 ? 25.782 0.602 -30.777 1.00 83.88 204 VAL A C 1
ATOM 1580 O O . VAL A 1 204 ? 24.993 1.470 -30.408 1.00 83.88 204 VAL A O 1
ATOM 1583 N N . MET A 1 205 ? 26.387 -0.222 -29.911 1.00 87.31 205 MET A N 1
ATOM 1584 C CA . MET A 1 205 ? 26.182 -0.124 -28.460 1.00 87.31 205 MET A CA 1
ATOM 1585 C C . MET A 1 205 ? 26.605 1.236 -27.904 1.00 87.31 205 MET A C 1
ATOM 1587 O O . MET A 1 205 ? 25.877 1.799 -27.095 1.00 87.31 205 MET A O 1
ATOM 1591 N N . VAL A 1 206 ? 27.740 1.784 -28.347 1.00 89.31 206 VAL A N 1
ATOM 1592 C CA . VAL A 1 206 ? 28.210 3.110 -27.910 1.00 89.31 206 VAL A CA 1
ATOM 1593 C C . VAL A 1 206 ? 27.269 4.221 -28.379 1.00 89.31 206 VAL A C 1
ATOM 1595 O O . VAL A 1 206 ? 26.936 5.107 -27.592 1.00 89.31 206 VAL A O 1
ATOM 1598 N N . ALA A 1 207 ? 26.791 4.168 -29.626 1.00 89.50 207 ALA A N 1
ATOM 1599 C CA . ALA A 1 207 ? 25.822 5.140 -30.134 1.00 89.50 207 ALA A CA 1
ATOM 1600 C C . ALA A 1 207 ? 24.512 5.106 -29.331 1.00 89.50 207 ALA A C 1
ATOM 1602 O O . ALA A 1 207 ? 24.013 6.148 -28.907 1.00 89.50 207 ALA A O 1
ATOM 1603 N N . LEU A 1 208 ? 24.001 3.903 -29.059 1.00 90.00 208 LEU A N 1
ATOM 1604 C CA . LEU A 1 208 ? 22.813 3.695 -28.237 1.00 90.00 208 LEU A CA 1
ATOM 1605 C C . LEU A 1 208 ? 23.025 4.198 -26.800 1.00 90.00 208 LEU A C 1
ATOM 1607 O O . LEU A 1 208 ? 22.203 4.954 -26.291 1.00 90.00 208 LEU A O 1
ATOM 1611 N N . GLN A 1 209 ? 24.146 3.843 -26.165 1.00 93.56 209 GLN A N 1
ATOM 1612 C CA . GLN A 1 209 ? 24.489 4.293 -24.814 1.00 93.56 209 GLN A CA 1
ATOM 1613 C C . GLN A 1 209 ? 24.581 5.814 -24.720 1.00 93.56 209 GLN A C 1
ATOM 1615 O O . GLN A 1 209 ? 24.074 6.385 -23.762 1.00 93.56 209 GLN A O 1
ATOM 1620 N N . THR A 1 210 ? 25.185 6.466 -25.713 1.00 93.19 210 THR A N 1
ATOM 1621 C CA . THR A 1 210 ? 25.332 7.927 -25.740 1.00 93.19 210 THR A CA 1
ATOM 1622 C C . THR A 1 210 ? 23.970 8.616 -25.756 1.00 93.19 210 THR A C 1
ATOM 1624 O O . THR A 1 210 ? 23.736 9.533 -24.975 1.00 93.19 210 THR A O 1
ATOM 1627 N N . VAL A 1 211 ? 23.054 8.156 -26.614 1.00 92.94 211 VAL A N 1
ATOM 1628 C CA . VAL A 1 211 ? 21.712 8.744 -26.738 1.00 92.94 211 VAL A CA 1
ATOM 1629 C C . VAL A 1 211 ? 20.864 8.472 -25.499 1.00 92.94 211 VAL A C 1
ATOM 1631 O O . VAL A 1 211 ? 20.202 9.381 -25.010 1.00 92.94 211 VAL A O 1
ATOM 1634 N N . ILE A 1 212 ? 20.914 7.251 -24.961 1.00 93.50 212 ILE A N 1
ATOM 1635 C CA . ILE A 1 212 ? 20.176 6.903 -23.742 1.00 93.50 212 ILE A CA 1
ATOM 1636 C C . ILE A 1 212 ? 20.705 7.693 -22.542 1.00 93.50 212 ILE A C 1
ATOM 1638 O O . ILE A 1 212 ? 19.911 8.227 -21.784 1.00 93.50 212 ILE A O 1
ATOM 1642 N N . HIS A 1 213 ? 22.025 7.798 -22.363 1.00 94.06 213 HIS A N 1
ATOM 1643 C CA . HIS A 1 213 ? 22.613 8.518 -21.227 1.00 94.06 213 HIS A CA 1
ATOM 1644 C C . HIS A 1 213 ? 22.397 10.037 -21.310 1.00 94.06 213 HIS A C 1
ATOM 1646 O O . HIS A 1 213 ? 22.438 10.721 -20.294 1.00 94.06 213 HIS A O 1
ATOM 1652 N N . ALA A 1 214 ? 22.187 10.577 -22.512 1.00 92.88 214 ALA A N 1
ATOM 1653 C CA . ALA A 1 214 ? 21.815 11.976 -22.699 1.00 92.88 214 ALA A CA 1
ATOM 1654 C C . ALA A 1 214 ? 20.326 12.248 -22.412 1.00 92.88 214 ALA A C 1
ATOM 1656 O O . ALA A 1 214 ? 19.925 13.408 -22.367 1.00 92.88 214 ALA A O 1
ATOM 1657 N N . HIS A 1 215 ? 19.506 11.206 -22.257 1.00 90.94 215 HIS A N 1
ATOM 1658 C CA . HIS A 1 215 ? 18.093 11.332 -21.930 1.00 90.94 215 HIS A CA 1
ATOM 1659 C C . HIS A 1 215 ? 17.910 11.452 -20.412 1.00 90.94 215 HIS A C 1
ATOM 1661 O O . HIS A 1 215 ? 18.357 10.580 -19.674 1.00 90.94 215 HIS A O 1
ATOM 1667 N N . ASP A 1 216 ? 17.188 12.469 -19.933 1.00 89.38 216 ASP A N 1
ATOM 1668 C CA . ASP A 1 216 ? 17.051 12.746 -18.490 1.00 89.38 216 ASP A CA 1
ATOM 1669 C C . ASP A 1 216 ? 16.458 11.566 -17.692 1.00 89.38 216 ASP A C 1
ATOM 1671 O O . ASP A 1 216 ? 16.798 11.344 -16.526 1.00 89.38 216 ASP A O 1
ATOM 1675 N N . SER A 1 217 ? 15.601 10.761 -18.327 1.00 89.56 217 SER A N 1
ATOM 1676 C CA . SER A 1 217 ? 14.963 9.602 -17.688 1.00 89.56 217 SER A CA 1
ATOM 1677 C C . SER A 1 217 ? 15.862 8.372 -17.516 1.00 89.56 217 SER A C 1
ATOM 1679 O O . SER A 1 217 ? 15.430 7.419 -16.864 1.00 89.56 217 SER A O 1
ATOM 1681 N N . PHE A 1 218 ? 17.076 8.351 -18.081 1.00 92.06 218 PHE A N 1
ATOM 1682 C CA . PHE A 1 218 ? 17.942 7.172 -18.046 1.00 92.06 218 PHE A CA 1
ATOM 1683 C C . PHE A 1 218 ? 19.410 7.513 -17.796 1.00 92.06 218 PHE A C 1
ATOM 1685 O O . PHE A 1 218 ? 19.947 8.516 -18.245 1.00 92.06 218 PHE A O 1
ATOM 1692 N N . THR A 1 219 ? 20.108 6.581 -17.163 1.00 92.69 219 THR A N 1
ATOM 1693 C CA . THR A 1 219 ? 21.568 6.519 -17.161 1.00 92.69 219 THR A CA 1
ATOM 1694 C C . THR A 1 219 ? 21.987 5.235 -17.857 1.00 92.69 219 THR A C 1
ATOM 1696 O O . THR A 1 219 ? 21.366 4.194 -17.676 1.00 92.69 219 THR A O 1
ATOM 1699 N N . ALA A 1 220 ? 23.024 5.282 -18.686 1.00 93.88 220 ALA A N 1
ATOM 1700 C CA . ALA A 1 220 ? 23.508 4.100 -19.394 1.00 93.88 220 ALA A CA 1
ATOM 1701 C C . ALA A 1 220 ? 25.027 3.938 -19.306 1.00 93.88 220 ALA A C 1
ATOM 1703 O O . ALA A 1 220 ? 25.772 4.911 -19.454 1.00 93.88 220 ALA A O 1
ATOM 1704 N N . ALA A 1 221 ? 25.483 2.705 -19.102 1.00 94.44 221 ALA A N 1
ATOM 1705 C CA . ALA A 1 221 ? 26.890 2.333 -19.006 1.00 94.44 221 ALA A CA 1
A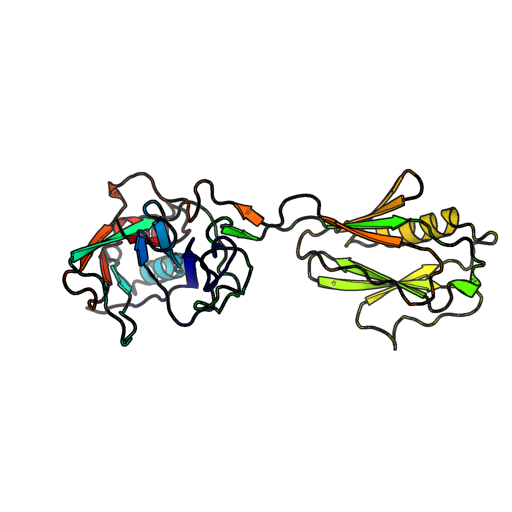TOM 1706 C C . ALA A 1 221 ? 27.169 1.050 -19.799 1.00 94.44 221 ALA A C 1
ATOM 1708 O O . ALA A 1 221 ? 26.309 0.179 -19.906 1.00 94.44 221 ALA A O 1
ATOM 1709 N N . ILE A 1 222 ? 28.382 0.925 -20.338 1.00 93.19 222 ILE A N 1
ATOM 1710 C CA . ILE A 1 222 ? 28.843 -0.289 -21.021 1.00 93.19 222 ILE A CA 1
ATOM 1711 C C . ILE A 1 222 ? 29.968 -0.912 -20.199 1.00 93.19 222 ILE A C 1
ATOM 1713 O O . ILE A 1 222 ? 30.962 -0.250 -19.908 1.00 93.19 222 ILE A O 1
ATOM 1717 N N . ALA A 1 223 ? 29.823 -2.193 -19.873 1.00 92.25 223 ALA A N 1
ATOM 1718 C CA . ALA A 1 223 ? 30.867 -3.024 -19.281 1.00 92.25 223 ALA A CA 1
ATOM 1719 C C . ALA A 1 223 ? 30.774 -4.430 -19.882 1.00 92.25 223 ALA A C 1
ATOM 1721 O O . ALA A 1 223 ? 29.675 -4.913 -20.132 1.00 92.25 223 ALA A O 1
ATOM 1722 N N . ASP A 1 224 ? 31.912 -5.065 -20.173 1.00 88.81 224 ASP A N 1
ATOM 1723 C CA . ASP A 1 224 ? 31.975 -6.442 -20.693 1.00 88.81 224 ASP A CA 1
ATOM 1724 C C . ASP A 1 224 ? 31.068 -6.718 -21.914 1.00 88.81 224 ASP A C 1
ATOM 1726 O O . ASP A 1 224 ? 30.504 -7.797 -22.067 1.00 88.81 224 ASP A O 1
ATOM 1730 N N . SER A 1 225 ? 30.938 -5.739 -22.820 1.00 86.06 225 SER A N 1
ATOM 1731 C CA . SER A 1 225 ? 30.041 -5.790 -23.997 1.00 86.06 225 SER A CA 1
ATOM 1732 C C . SER A 1 225 ? 28.543 -5.895 -23.671 1.00 86.06 225 SER A C 1
ATOM 1734 O O . SER A 1 225 ? 27.750 -6.308 -24.518 1.00 86.06 225 SER A O 1
ATOM 1736 N N . ILE A 1 226 ? 28.153 -5.496 -22.461 1.00 88.25 226 ILE A N 1
ATOM 1737 C CA . ILE A 1 226 ? 26.768 -5.383 -22.011 1.00 88.25 226 ILE A CA 1
ATOM 1738 C C . ILE A 1 226 ? 26.467 -3.905 -21.769 1.00 88.25 226 ILE A C 1
ATOM 1740 O O . ILE A 1 226 ? 27.141 -3.235 -20.984 1.00 88.25 226 ILE A O 1
ATOM 1744 N N . LEU A 1 227 ? 25.433 -3.397 -22.435 1.00 91.75 227 LEU A N 1
ATOM 1745 C CA . LEU A 1 227 ? 24.855 -2.091 -22.149 1.00 91.75 227 LEU A CA 1
ATOM 1746 C C . LEU A 1 227 ? 23.863 -2.244 -20.997 1.00 91.75 227 LEU A C 1
ATOM 1748 O O . LEU A 1 227 ? 22.841 -2.900 -21.162 1.00 91.75 227 LEU A O 1
ATOM 1752 N N . SER A 1 228 ? 24.151 -1.634 -19.851 1.00 91.75 228 SER A N 1
ATOM 1753 C CA . SER A 1 228 ? 23.223 -1.529 -18.724 1.00 91.75 228 SER A CA 1
ATOM 1754 C C . SER A 1 228 ? 22.597 -0.140 -18.710 1.00 91.75 228 SER A C 1
ATOM 1756 O O . SER A 1 228 ? 23.313 0.860 -18.679 1.00 91.75 228 SER A O 1
ATOM 1758 N N . VAL A 1 229 ? 21.271 -0.085 -18.739 1.00 91.81 229 VAL A N 1
ATOM 1759 C CA . VAL A 1 229 ? 20.471 1.136 -18.673 1.00 91.81 229 VAL A CA 1
ATOM 1760 C C . VAL A 1 229 ? 19.695 1.135 -17.371 1.00 91.81 229 VAL A C 1
ATOM 1762 O O . VAL A 1 229 ? 18.941 0.203 -17.122 1.00 91.81 229 VAL A O 1
ATOM 1765 N N . THR A 1 230 ? 19.855 2.175 -16.567 1.00 90.44 230 THR A N 1
ATOM 1766 C CA . THR A 1 230 ? 19.175 2.350 -15.288 1.00 90.44 230 THR A CA 1
ATOM 1767 C C . THR A 1 230 ? 18.248 3.550 -15.365 1.00 90.44 230 THR A C 1
ATOM 1769 O O . THR A 1 230 ? 18.675 4.643 -15.739 1.00 90.44 230 THR A O 1
ATOM 1772 N N . ASN A 1 231 ? 16.988 3.365 -14.989 1.00 88.69 231 ASN A N 1
ATOM 1773 C CA . ASN A 1 231 ? 16.007 4.446 -14.957 1.00 88.69 231 ASN A CA 1
ATOM 1774 C C . ASN A 1 231 ? 16.403 5.488 -13.898 1.00 88.69 231 ASN A C 1
ATOM 1776 O O . ASN A 1 231 ? 16.717 5.124 -12.764 1.00 88.69 231 ASN A O 1
ATOM 1780 N N . SER A 1 232 ? 16.354 6.776 -14.245 1.00 84.12 232 SER A N 1
ATOM 1781 C CA . SER A 1 232 ? 16.638 7.878 -13.310 1.00 84.12 232 SER A CA 1
ATOM 1782 C C . SER A 1 232 ? 15.556 8.012 -12.236 1.00 84.12 232 SER A C 1
ATOM 1784 O O . SER A 1 232 ? 15.843 8.364 -11.093 1.00 84.12 232 SER A O 1
ATOM 1786 N N . THR A 1 233 ? 14.309 7.705 -12.597 1.00 81.50 233 THR A N 1
ATOM 1787 C CA . THR A 1 233 ? 13.172 7.615 -11.677 1.00 81.50 233 THR A CA 1
ATOM 1788 C C . THR A 1 233 ? 12.890 6.144 -11.401 1.00 81.50 233 THR A C 1
ATOM 1790 O O . THR A 1 233 ? 12.695 5.368 -12.339 1.00 81.50 233 THR A O 1
ATOM 1793 N N . GLY A 1 234 ? 12.881 5.752 -10.126 1.00 75.94 234 GLY A N 1
ATOM 1794 C CA . GLY A 1 234 ? 12.447 4.412 -9.741 1.00 75.94 234 GLY A CA 1
ATOM 1795 C C . GLY A 1 234 ? 10.936 4.236 -9.917 1.00 75.94 234 GLY A C 1
ATOM 1796 O O . GLY A 1 234 ? 10.195 5.216 -9.884 1.00 75.94 234 GLY A O 1
ATOM 1797 N N . GLY A 1 235 ? 10.472 2.999 -10.071 1.00 74.62 235 GLY A N 1
ATOM 1798 C CA . GLY A 1 235 ? 9.044 2.683 -10.120 1.00 74.62 235 GLY A CA 1
ATOM 1799 C C . GLY A 1 235 ? 8.749 1.357 -10.817 1.00 74.62 235 GLY A C 1
ATOM 1800 O O . GLY A 1 235 ? 9.543 0.421 -10.717 1.00 74.62 235 GLY A O 1
ATOM 1801 N N . LYS A 1 236 ? 7.596 1.258 -11.492 1.00 69.25 236 LYS A N 1
ATOM 1802 C CA . LYS A 1 236 ? 7.077 -0.009 -12.027 1.00 69.25 236 LYS A CA 1
ATOM 1803 C C . LYS A 1 236 ? 8.034 -0.609 -13.054 1.00 69.25 236 LYS A C 1
ATOM 1805 O O . LYS A 1 236 ? 8.400 0.024 -14.043 1.00 69.25 236 LYS A O 1
ATOM 1810 N N . ALA A 1 237 ? 8.403 -1.869 -12.840 1.00 71.06 237 ALA A N 1
ATOM 1811 C CA . ALA A 1 237 ? 9.340 -2.564 -13.706 1.00 71.06 237 ALA A CA 1
ATOM 1812 C C . ALA A 1 237 ? 8.669 -3.078 -14.998 1.00 71.06 237 ALA A C 1
ATOM 1814 O O . ALA A 1 237 ? 8.230 -4.231 -15.068 1.00 71.06 237 ALA A O 1
ATOM 1815 N N . THR A 1 238 ? 8.632 -2.277 -16.062 1.00 79.50 238 THR A N 1
ATOM 1816 C CA . THR A 1 238 ? 8.023 -2.681 -17.345 1.00 79.50 238 THR A CA 1
ATOM 1817 C C . THR A 1 238 ? 9.047 -3.338 -18.278 1.00 79.50 238 THR A C 1
ATOM 1819 O O . THR A 1 238 ? 10.199 -2.916 -18.390 1.00 79.50 238 THR A O 1
ATOM 1822 N N . ALA A 1 239 ? 8.664 -4.447 -18.921 1.00 82.06 239 ALA A N 1
ATOM 1823 C CA . ALA A 1 239 ? 9.570 -5.190 -19.796 1.00 82.06 239 ALA A CA 1
ATOM 1824 C C . ALA A 1 239 ? 9.927 -4.360 -21.045 1.00 82.06 239 ALA A C 1
ATOM 1826 O O . ALA A 1 239 ? 9.017 -3.861 -21.710 1.00 82.06 239 ALA A O 1
ATOM 1827 N N . PRO A 1 240 ? 11.220 -4.223 -21.393 1.00 86.50 240 PRO A N 1
ATOM 1828 C CA . PRO A 1 240 ? 11.620 -3.537 -22.613 1.00 86.50 240 PRO A CA 1
ATOM 1829 C C . PRO A 1 240 ? 11.147 -4.316 -23.846 1.00 86.50 240 PRO A C 1
ATOM 1831 O O . PRO A 1 240 ? 10.991 -5.538 -23.805 1.00 86.50 240 PRO A O 1
ATOM 1834 N N . VAL A 1 241 ? 10.940 -3.612 -24.957 1.00 85.38 241 VAL A N 1
ATOM 1835 C CA . VAL A 1 241 ? 10.502 -4.216 -26.226 1.00 85.38 241 VAL A CA 1
ATOM 1836 C C . VAL A 1 241 ? 11.594 -4.040 -27.266 1.00 85.38 241 VAL A C 1
ATOM 1838 O O . VAL A 1 241 ? 12.170 -2.965 -27.385 1.00 85.38 241 VAL A O 1
ATOM 1841 N N . ILE A 1 242 ? 11.853 -5.077 -28.053 1.00 84.94 242 ILE A N 1
ATOM 1842 C CA . ILE A 1 242 ? 12.715 -5.000 -29.230 1.00 84.94 242 ILE A CA 1
ATOM 1843 C C . ILE A 1 242 ? 11.872 -5.253 -30.475 1.00 84.94 242 ILE A C 1
ATOM 1845 O O . ILE A 1 242 ? 11.027 -6.148 -30.487 1.00 84.94 242 ILE A O 1
ATOM 1849 N N . SER A 1 243 ? 12.067 -4.451 -31.520 1.00 81.25 243 SER A N 1
ATOM 1850 C CA . SER A 1 243 ? 11.419 -4.696 -32.812 1.00 81.25 243 SER A CA 1
ATOM 1851 C C . SER A 1 243 ? 11.833 -6.060 -33.382 1.00 81.25 243 SER A C 1
ATOM 1853 O O . SER A 1 243 ? 12.997 -6.450 -33.266 1.00 81.25 243 SER A O 1
ATOM 1855 N N . ASN A 1 244 ? 10.913 -6.765 -34.043 1.00 70.31 244 ASN A N 1
ATOM 1856 C CA . ASN A 1 244 ? 11.205 -8.043 -34.702 1.00 70.31 244 ASN A CA 1
ATOM 1857 C C . ASN A 1 244 ? 12.357 -7.915 -35.711 1.00 70.31 244 ASN A C 1
ATOM 1859 O O . ASN A 1 244 ? 12.494 -6.883 -36.358 1.00 70.31 244 ASN A O 1
ATOM 1863 N N . GLY A 1 245 ? 13.147 -8.981 -35.885 1.00 66.81 245 GLY A N 1
ATOM 1864 C CA . GLY A 1 245 ? 14.225 -9.038 -36.885 1.00 66.81 245 GLY A CA 1
ATOM 1865 C C . GLY A 1 245 ? 15.583 -8.503 -36.418 1.00 66.81 245 GLY A C 1
ATOM 1866 O O . GLY A 1 245 ? 16.527 -8.493 -37.202 1.00 66.81 245 GLY A O 1
ATOM 1867 N N . PHE A 1 246 ? 15.716 -8.135 -35.142 1.00 69.62 246 PHE A N 1
ATOM 1868 C CA . PHE A 1 246 ? 16.941 -7.589 -34.545 1.00 69.62 246 PHE A CA 1
ATOM 1869 C C . PHE A 1 246 ? 18.030 -8.649 -34.250 1.00 69.62 246 PHE A C 1
ATOM 1871 O O . PHE A 1 246 ? 18.599 -8.709 -33.161 1.00 69.62 246 PHE A O 1
ATOM 1878 N N . GLY A 1 247 ? 18.318 -9.527 -35.217 1.00 68.19 247 GLY A N 1
ATOM 1879 C CA . GLY A 1 247 ? 19.352 -10.564 -35.112 1.00 68.19 247 GLY A CA 1
ATOM 1880 C C . GLY A 1 247 ? 19.302 -11.391 -33.814 1.00 68.19 247 GLY A C 1
ATOM 1881 O O . GLY A 1 247 ? 18.230 -11.715 -33.314 1.00 68.19 247 GLY A O 1
ATOM 1882 N N . ALA A 1 248 ? 20.476 -11.743 -33.277 1.00 70.88 248 ALA A N 1
ATOM 1883 C CA . ALA A 1 248 ? 20.634 -12.494 -32.022 1.00 70.88 248 ALA A CA 1
ATOM 1884 C C . ALA A 1 248 ? 20.705 -11.596 -30.765 1.00 70.88 248 ALA A C 1
ATOM 1886 O O . ALA A 1 248 ? 21.148 -12.057 -29.710 1.00 70.88 248 ALA A O 1
ATOM 1887 N N . ALA A 1 249 ? 20.311 -10.320 -30.865 1.00 75.62 249 ALA A N 1
ATOM 1888 C CA . ALA A 1 249 ? 20.377 -9.409 -29.729 1.00 75.62 249 ALA A CA 1
ATOM 1889 C C . ALA A 1 249 ? 19.447 -9.868 -28.607 1.00 75.62 249 ALA A C 1
ATOM 1891 O O . ALA A 1 249 ? 18.320 -10.305 -28.837 1.00 75.62 249 ALA A O 1
ATOM 1892 N N . THR A 1 250 ? 19.930 -9.761 -27.376 1.00 78.69 250 THR A N 1
ATOM 1893 C CA . THR A 1 250 ? 19.167 -10.117 -26.183 1.00 78.69 250 THR A CA 1
ATOM 1894 C C . THR A 1 250 ? 18.976 -8.872 -25.339 1.00 78.69 250 THR A C 1
ATOM 1896 O O . THR A 1 250 ? 19.950 -8.197 -24.999 1.00 78.69 250 THR A O 1
ATOM 1899 N N . ILE A 1 251 ? 17.722 -8.590 -24.989 1.00 80.75 251 ILE A N 1
ATOM 1900 C CA . ILE A 1 251 ? 17.376 -7.556 -24.021 1.00 80.75 251 ILE A CA 1
ATOM 1901 C C . ILE A 1 251 ? 16.727 -8.237 -22.829 1.00 80.75 251 ILE A C 1
ATOM 1903 O O . ILE A 1 251 ? 15.672 -8.859 -22.952 1.00 80.75 251 ILE A O 1
ATOM 1907 N N . THR A 1 252 ? 17.371 -8.107 -21.678 1.00 80.75 252 THR A N 1
ATOM 1908 C CA . THR A 1 252 ? 16.921 -8.700 -20.425 1.00 80.75 252 THR A CA 1
ATOM 1909 C C . THR A 1 252 ? 16.648 -7.592 -19.427 1.00 80.75 252 THR A C 1
ATOM 1911 O O . THR A 1 252 ? 17.391 -6.616 -19.329 1.00 80.75 252 THR A O 1
ATOM 1914 N N . ARG A 1 253 ? 15.569 -7.745 -18.666 1.00 78.81 253 ARG A N 1
ATOM 1915 C CA . ARG A 1 253 ? 15.254 -6.868 -17.544 1.00 78.81 253 ARG A CA 1
ATOM 1916 C C . ARG A 1 253 ? 15.756 -7.490 -16.249 1.00 78.81 253 ARG A C 1
ATOM 1918 O O . ARG A 1 253 ? 15.403 -8.629 -15.950 1.00 78.81 253 ARG A O 1
ATOM 1925 N N . THR A 1 254 ? 16.436 -6.682 -15.447 1.00 73.00 254 THR A N 1
ATOM 1926 C CA . THR A 1 254 ? 16.793 -6.990 -14.063 1.00 73.00 254 THR A CA 1
ATOM 1927 C C . THR A 1 254 ? 16.300 -5.858 -13.158 1.00 73.00 254 THR A C 1
ATOM 1929 O O . THR A 1 254 ? 16.404 -4.682 -13.497 1.00 73.00 254 THR A O 1
ATOM 1932 N N . VAL A 1 255 ? 15.732 -6.185 -12.000 1.00 64.88 255 VAL A N 1
ATOM 1933 C CA . VAL A 1 255 ? 15.325 -5.189 -10.992 1.00 64.88 255 VAL A CA 1
ATOM 1934 C C . VAL A 1 255 ? 16.368 -5.203 -9.880 1.00 64.88 255 VAL A C 1
ATOM 1936 O O . VAL A 1 255 ? 16.775 -6.282 -9.449 1.00 64.88 255 VAL A O 1
ATOM 1939 N N . THR A 1 256 ? 16.842 -4.030 -9.451 1.00 62.75 256 THR A N 1
ATOM 1940 C CA . THR A 1 256 ? 17.793 -3.925 -8.334 1.00 62.75 256 THR A CA 1
ATOM 1941 C C . THR A 1 256 ? 17.073 -3.367 -7.112 1.00 62.75 256 THR A C 1
ATOM 1943 O O . THR A 1 256 ? 16.658 -2.213 -7.122 1.00 62.75 256 THR A O 1
ATOM 1946 N N . GLY A 1 257 ? 16.954 -4.176 -6.058 1.00 61.78 257 GLY A N 1
ATOM 1947 C CA . GLY A 1 257 ? 16.239 -3.823 -4.826 1.00 61.78 257 GLY A CA 1
ATOM 1948 C C . GLY A 1 257 ? 14.866 -4.489 -4.717 1.00 61.78 257 GLY A C 1
ATOM 1949 O O . GLY A 1 257 ? 14.478 -5.262 -5.590 1.00 61.78 257 GLY A O 1
ATOM 1950 N N . ASN A 1 258 ? 14.161 -4.192 -3.625 1.00 63.94 258 ASN A N 1
ATOM 1951 C CA . ASN A 1 258 ? 12.766 -4.580 -3.431 1.00 63.94 258 ASN A CA 1
ATOM 1952 C C . ASN A 1 258 ? 11.889 -3.408 -3.866 1.00 63.94 258 ASN A C 1
ATOM 1954 O O . ASN A 1 258 ? 12.095 -2.296 -3.389 1.00 63.94 258 ASN A O 1
ATOM 1958 N N . ASP A 1 259 ? 10.922 -3.660 -4.738 1.00 75.50 259 ASP A N 1
ATOM 1959 C CA . ASP A 1 259 ? 9.887 -2.716 -5.180 1.00 75.50 259 ASP A CA 1
ATOM 1960 C C . ASP A 1 259 ? 8.838 -2.414 -4.097 1.00 75.50 259 ASP A C 1
ATOM 1962 O O . ASP A 1 259 ? 7.828 -1.774 -4.367 1.00 75.50 259 ASP A O 1
ATOM 1966 N N . TYR A 1 260 ? 9.093 -2.828 -2.854 1.00 82.44 260 TYR A N 1
ATOM 1967 C CA . TYR A 1 260 ? 8.227 -2.603 -1.708 1.00 82.44 260 TYR A CA 1
ATOM 1968 C C . TYR A 1 260 ? 9.013 -2.489 -0.397 1.00 82.44 260 TYR A C 1
ATOM 1970 O O . TYR A 1 260 ? 10.053 -3.133 -0.199 1.00 82.44 260 TYR A O 1
ATOM 1978 N N . THR A 1 261 ? 8.438 -1.760 0.562 1.00 88.94 261 THR A N 1
ATOM 1979 C CA . THR A 1 261 ? 8.901 -1.766 1.952 1.00 88.94 261 THR A CA 1
ATOM 1980 C C . THR A 1 261 ? 8.130 -2.833 2.739 1.00 88.94 261 THR A C 1
ATOM 1982 O O . THR A 1 261 ? 6.895 -2.771 2.801 1.00 88.94 261 THR A O 1
ATOM 1985 N N . PRO A 1 262 ? 8.803 -3.792 3.403 1.00 91.62 262 PRO A N 1
ATOM 1986 C CA . PRO A 1 262 ? 8.129 -4.746 4.271 1.00 91.62 262 PRO A CA 1
ATOM 1987 C C . PRO A 1 262 ? 7.658 -4.110 5.584 1.00 91.62 262 PRO A C 1
ATOM 1989 O O . PRO A 1 262 ? 8.205 -3.106 6.052 1.00 91.62 262 PRO A O 1
ATOM 1992 N N . TRP A 1 263 ? 6.677 -4.739 6.227 1.00 94.75 263 TRP A N 1
ATOM 1993 C CA . TRP A 1 263 ? 6.435 -4.494 7.650 1.00 94.75 263 TRP A CA 1
ATOM 1994 C C . TRP A 1 263 ? 7.630 -4.970 8.483 1.00 94.75 263 TRP A C 1
ATOM 1996 O O . TRP A 1 263 ? 8.297 -5.941 8.125 1.00 94.75 263 TRP A O 1
ATOM 2006 N N . THR A 1 264 ? 7.880 -4.333 9.629 1.00 94.62 264 THR A N 1
ATOM 2007 C CA . THR A 1 264 ? 8.879 -4.843 10.585 1.00 94.62 264 THR A CA 1
ATOM 2008 C C . THR A 1 264 ? 8.391 -6.154 11.199 1.00 94.62 264 THR A C 1
ATOM 2010 O O . THR A 1 264 ? 9.166 -7.096 11.359 1.00 94.62 264 THR A O 1
ATOM 2013 N N . THR A 1 265 ? 7.094 -6.224 11.520 1.00 92.62 265 THR A N 1
ATOM 2014 C CA . THR A 1 265 ? 6.395 -7.454 11.920 1.00 92.62 265 THR A CA 1
ATOM 2015 C C . THR A 1 265 ? 5.258 -7.760 10.951 1.00 92.62 265 THR A C 1
ATOM 2017 O O . THR A 1 265 ? 4.460 -6.885 10.628 1.00 92.62 265 THR A O 1
ATOM 2020 N N . ALA A 1 266 ? 5.156 -9.016 10.508 1.00 93.06 266 ALA A N 1
ATOM 2021 C CA . ALA A 1 266 ? 4.167 -9.415 9.512 1.00 93.06 266 ALA A CA 1
ATOM 2022 C C . ALA A 1 266 ? 2.721 -9.027 9.904 1.00 93.06 266 ALA A C 1
ATOM 2024 O O . ALA A 1 266 ? 2.209 -9.320 10.993 1.00 93.06 266 ALA A O 1
ATOM 2025 N N . GLY A 1 267 ? 2.086 -8.339 8.961 1.00 92.00 267 GLY A N 1
ATOM 2026 C CA . GLY A 1 267 ? 0.735 -7.810 8.965 1.00 92.00 267 GLY A CA 1
ATOM 2027 C C . GLY A 1 267 ? 0.538 -6.526 9.771 1.00 92.00 267 GLY A C 1
ATOM 2028 O O . GLY A 1 267 ? -0.610 -6.190 10.060 1.00 92.00 267 GLY A O 1
ATOM 2029 N N . GLY A 1 268 ? 1.605 -5.832 10.166 1.00 94.50 268 GLY A N 1
ATOM 2030 C CA . GLY A 1 268 ? 1.510 -4.436 10.587 1.00 94.50 268 GLY A CA 1
ATOM 2031 C C . GLY A 1 268 ? 2.460 -4.028 11.708 1.00 94.50 268 GLY A C 1
ATOM 2032 O O . GLY A 1 268 ? 2.742 -4.795 12.630 1.00 94.50 268 GLY A O 1
ATOM 2033 N N . ASP A 1 269 ? 2.890 -2.767 11.646 1.00 96.50 269 ASP A N 1
ATOM 2034 C CA . ASP A 1 269 ? 3.677 -2.104 12.686 1.00 96.50 269 ASP A CA 1
ATOM 2035 C C . ASP A 1 269 ? 2.765 -1.178 13.507 1.00 96.50 269 ASP A C 1
ATOM 2037 O O . ASP A 1 269 ? 2.199 -0.210 12.983 1.00 96.50 269 ASP A O 1
ATOM 2041 N N . PHE A 1 270 ? 2.613 -1.477 14.799 1.00 96.31 270 PHE A N 1
ATOM 2042 C CA . PHE A 1 270 ? 1.654 -0.810 15.682 1.00 96.31 270 PHE A CA 1
ATOM 2043 C C . PHE A 1 270 ? 2.311 -0.204 16.919 1.00 96.31 270 PHE A C 1
ATOM 2045 O O . PHE A 1 270 ? 3.367 -0.638 17.378 1.00 96.31 270 PHE A O 1
ATOM 2052 N N . GLU A 1 271 ? 1.626 0.773 17.509 1.00 96.06 271 GLU A N 1
ATOM 2053 C CA . GLU A 1 271 ? 1.991 1.357 18.797 1.00 96.06 271 GLU A CA 1
ATOM 2054 C C . GLU A 1 271 ? 2.126 0.276 19.873 1.00 96.06 271 GLU A C 1
ATOM 2056 O O . GLU A 1 271 ? 1.188 -0.481 20.109 1.00 96.06 271 GLU A O 1
ATOM 2061 N N . ALA A 1 272 ? 3.265 0.233 20.562 1.00 94.56 272 ALA A N 1
ATOM 2062 C CA . ALA A 1 272 ? 3.506 -0.745 21.620 1.00 94.56 272 ALA A CA 1
ATOM 2063 C C . ALA A 1 272 ? 2.879 -0.330 22.961 1.00 94.56 272 ALA A C 1
ATOM 2065 O O . ALA A 1 272 ? 2.607 -1.180 23.809 1.00 94.56 272 ALA A O 1
ATOM 2066 N N . ASN A 1 273 ? 2.640 0.969 23.177 1.00 94.19 273 ASN A N 1
ATOM 2067 C CA . ASN A 1 273 ? 2.022 1.454 24.404 1.00 94.19 273 ASN A CA 1
ATOM 2068 C C . ASN A 1 273 ? 0.515 1.145 24.437 1.00 94.19 273 ASN A C 1
ATOM 2070 O O . ASN A 1 273 ? -0.290 1.858 23.834 1.00 94.19 273 ASN A O 1
ATOM 2074 N N . ALA A 1 274 ? 0.135 0.137 25.225 1.00 93.56 274 ALA A N 1
ATOM 2075 C CA . ALA A 1 274 ? -1.252 -0.287 25.407 1.00 93.56 274 ALA A CA 1
ATOM 2076 C C . ALA A 1 274 ? -2.191 0.814 25.935 1.00 93.56 274 ALA A C 1
ATOM 2078 O O . ALA A 1 274 ? -3.391 0.749 25.695 1.00 93.56 274 ALA A O 1
ATOM 2079 N N . ALA A 1 275 ? -1.672 1.870 26.579 1.00 92.38 275 ALA A N 1
ATOM 2080 C CA . ALA A 1 275 ? -2.485 3.018 26.998 1.00 92.38 275 ALA A CA 1
ATOM 2081 C C . ALA A 1 275 ? -3.073 3.818 25.818 1.00 92.38 275 ALA A C 1
ATOM 2083 O O . ALA A 1 275 ? -3.925 4.681 26.019 1.00 92.38 275 ALA A O 1
ATOM 2084 N N . LYS A 1 276 ? -2.596 3.561 24.595 1.00 93.44 276 LYS A N 1
ATOM 2085 C CA . LYS A 1 276 ? -3.098 4.166 23.357 1.00 93.44 276 LYS A CA 1
ATOM 2086 C C . LYS A 1 276 ? -3.979 3.220 22.543 1.00 93.44 276 LYS A C 1
ATOM 2088 O O . LYS A 1 276 ? -4.377 3.578 21.437 1.00 93.44 276 LYS A O 1
ATOM 2093 N N . TRP A 1 277 ? -4.221 2.013 23.042 1.00 96.25 277 TRP A N 1
ATOM 2094 C CA . TRP A 1 277 ? -5.125 1.065 22.411 1.00 96.25 277 TRP A CA 1
ATOM 2095 C C . TRP A 1 277 ? -6.525 1.282 22.957 1.00 96.25 277 TRP A C 1
ATOM 2097 O O . TRP A 1 277 ? -6.701 1.645 24.121 1.00 96.25 277 TRP A O 1
ATOM 2107 N N . SER A 1 278 ? -7.511 1.005 22.121 1.00 97.25 278 SER A N 1
ATOM 2108 C CA . SER A 1 278 ? -8.904 0.974 22.541 1.00 97.25 278 SER A CA 1
ATOM 2109 C C . SER A 1 278 ? -9.449 -0.412 22.248 1.00 97.25 278 SER A C 1
ATOM 2111 O O . SER A 1 278 ? -9.242 -0.913 21.144 1.00 97.25 278 SER A O 1
ATOM 2113 N N . THR A 1 279 ? -10.154 -1.026 23.199 1.00 96.56 279 THR A N 1
ATOM 2114 C CA . THR A 1 279 ? -10.796 -2.332 22.993 1.00 96.56 279 THR A CA 1
ATOM 2115 C C . THR A 1 279 ? -12.310 -2.266 23.176 1.00 96.56 279 THR A C 1
ATOM 2117 O O . THR A 1 279 ? -12.826 -1.454 23.948 1.00 96.56 279 THR A O 1
ATOM 2120 N N . GLN A 1 280 ? -13.034 -3.096 22.427 1.00 96.12 280 GLN A N 1
ATOM 2121 C CA . GLN A 1 280 ? -14.474 -3.285 22.571 1.00 96.12 280 GLN A CA 1
ATOM 2122 C C . GLN A 1 280 ? -14.800 -4.775 22.452 1.00 96.12 280 GLN A C 1
ATOM 2124 O O . GLN A 1 280 ? -14.389 -5.440 21.501 1.00 96.12 280 GLN A O 1
ATOM 2129 N N . THR A 1 281 ? -15.575 -5.291 23.403 1.00 96.31 281 THR A N 1
ATOM 2130 C CA . THR A 1 281 ? -16.118 -6.653 23.353 1.00 96.31 281 THR A CA 1
ATOM 2131 C C . THR A 1 281 ? -17.414 -6.676 22.549 1.00 96.31 281 THR A C 1
ATOM 2133 O O . THR A 1 281 ? -18.297 -5.845 22.778 1.00 96.31 281 THR A O 1
ATOM 2136 N N . LEU A 1 282 ? -17.530 -7.633 21.628 1.00 94.06 282 LEU A N 1
ATOM 2137 C CA . LEU A 1 282 ? -18.743 -7.925 20.869 1.00 94.06 282 LEU A CA 1
ATOM 2138 C C . LEU A 1 282 ? -19.281 -9.303 21.279 1.00 94.06 282 LEU A C 1
ATOM 2140 O O . LEU A 1 282 ? -18.640 -10.337 21.067 1.00 94.06 282 LEU A O 1
ATOM 2144 N N . ASP A 1 283 ? -20.475 -9.324 21.870 1.00 94.38 283 ASP A N 1
ATOM 2145 C CA . ASP A 1 283 ? -21.058 -10.539 22.447 1.00 94.38 283 ASP A CA 1
ATOM 2146 C C . ASP A 1 283 ? -21.754 -11.401 21.381 1.00 94.38 283 ASP A C 1
ATOM 2148 O O . ASP A 1 283 ? -21.694 -12.634 21.414 1.00 94.38 283 ASP A O 1
ATOM 2152 N N . LYS A 1 284 ? -22.436 -10.777 20.413 1.00 90.69 284 LYS A N 1
ATOM 2153 C CA . LYS A 1 284 ? -23.257 -11.467 19.401 1.00 90.69 284 LYS A CA 1
ATOM 2154 C C . LYS A 1 284 ? -22.535 -11.660 18.069 1.00 90.69 284 LYS A C 1
ATOM 2156 O O . LYS A 1 284 ? -22.932 -12.555 17.322 1.00 90.69 284 LYS A O 1
ATOM 2161 N N . GLY A 1 285 ? -21.544 -10.822 17.782 1.00 86.69 285 GLY A N 1
ATOM 2162 C CA . GLY A 1 285 ? -20.791 -10.733 16.534 1.00 86.69 285 GLY A CA 1
ATOM 2163 C C . GLY A 1 285 ? -21.441 -9.887 15.440 1.00 86.69 285 GLY A C 1
ATOM 2164 O O . GLY A 1 285 ? -20.768 -9.533 14.485 1.00 86.69 285 GLY A O 1
ATOM 2165 N N . THR A 1 286 ? -22.725 -9.539 15.566 1.00 89.62 286 THR A N 1
ATOM 2166 C CA . THR A 1 286 ? -23.471 -8.738 14.573 1.00 89.62 286 THR A CA 1
ATOM 2167 C C . THR A 1 286 ? -23.497 -7.243 14.892 1.00 89.62 286 THR A C 1
ATOM 2169 O O . THR A 1 286 ? -24.193 -6.488 14.214 1.00 89.62 286 THR A O 1
ATOM 2172 N N . GLU A 1 287 ? -22.887 -6.838 16.002 1.00 93.44 287 GLU A N 1
ATOM 2173 C CA . GLU A 1 287 ? -22.850 -5.456 16.463 1.00 93.44 287 GLU A CA 1
ATOM 2174 C C . GLU A 1 287 ? -21.940 -4.578 15.596 1.00 93.44 287 GLU A C 1
ATOM 2176 O O . GLU A 1 287 ? -20.951 -5.044 15.036 1.00 93.44 287 GLU A O 1
ATOM 2181 N N . ASP A 1 288 ? -22.256 -3.285 15.546 1.00 94.44 288 ASP A N 1
ATOM 2182 C CA . ASP A 1 288 ? -21.358 -2.275 14.994 1.00 94.44 288 ASP A CA 1
ATOM 2183 C C . ASP A 1 288 ? -20.232 -1.970 15.999 1.00 94.44 288 ASP A C 1
ATOM 2185 O O . ASP A 1 288 ? -20.450 -1.936 17.218 1.00 94.44 288 ASP A O 1
ATOM 2189 N N . LEU A 1 289 ? -19.031 -1.691 15.491 1.00 95.31 289 LEU A N 1
ATOM 2190 C CA . LEU A 1 289 ? -17.940 -1.160 16.304 1.00 95.31 289 LEU A CA 1
ATOM 2191 C C . LEU A 1 289 ? -18.210 0.325 16.565 1.00 95.31 289 LEU A C 1
ATOM 2193 O O . LEU A 1 289 ? -18.421 1.094 15.628 1.00 95.31 289 LEU A O 1
ATOM 2197 N N . GLU A 1 290 ? -18.164 0.745 17.825 1.00 96.56 290 GLU A N 1
ATOM 2198 C CA . GLU A 1 290 ? -18.237 2.146 18.238 1.00 96.56 290 GLU A CA 1
ATOM 2199 C C . GLU A 1 290 ? -17.284 2.355 19.411 1.00 96.56 290 GLU A C 1
ATOM 2201 O O . GLU A 1 290 ? -17.604 2.060 20.562 1.00 96.56 290 GLU A O 1
ATOM 2206 N N . ILE A 1 291 ? -16.095 2.873 19.110 1.00 96.62 291 ILE A N 1
ATOM 2207 C CA . ILE A 1 291 ? -14.983 2.869 20.056 1.00 96.62 291 ILE A CA 1
ATOM 2208 C C . ILE A 1 291 ? -14.301 4.232 20.156 1.00 96.62 291 ILE A C 1
ATOM 2210 O O . ILE A 1 291 ? -14.068 4.902 19.150 1.00 96.62 291 ILE A O 1
ATOM 2214 N N . ASP A 1 292 ? -14.004 4.664 21.385 1.00 97.44 292 ASP A N 1
ATOM 2215 C CA . ASP A 1 292 ? -13.346 5.947 21.654 1.00 97.44 292 ASP A CA 1
ATOM 2216 C C . ASP A 1 292 ? -11.872 5.883 21.230 1.00 97.44 292 ASP A C 1
ATOM 2218 O O . ASP A 1 292 ? -11.084 5.107 21.770 1.00 97.44 292 ASP A O 1
ATOM 2222 N N . VAL A 1 293 ? -11.501 6.721 20.265 1.00 97.38 293 VAL A N 1
ATOM 2223 C CA . VAL A 1 293 ? -10.133 6.873 19.740 1.00 97.38 293 VAL A CA 1
ATOM 2224 C C . VAL A 1 293 ? -9.590 8.283 19.990 1.00 97.38 293 VAL A C 1
ATOM 2226 O O . VAL A 1 293 ? -8.615 8.708 19.368 1.00 97.38 293 VAL A O 1
ATOM 2229 N N . THR A 1 294 ? -10.208 9.025 20.918 1.00 96.69 294 THR A N 1
ATOM 2230 C CA . THR A 1 294 ? -9.908 10.435 21.197 1.00 96.69 294 THR A CA 1
ATOM 2231 C C . THR A 1 294 ? -8.430 10.663 21.460 1.00 96.69 294 THR A C 1
ATOM 2233 O O . THR A 1 294 ? -7.866 11.590 20.894 1.00 96.69 294 THR A O 1
ATOM 2236 N N . THR A 1 295 ? -7.787 9.814 22.268 1.00 95.31 295 THR A N 1
ATOM 2237 C CA . THR A 1 295 ? -6.365 9.958 22.617 1.00 95.31 295 THR A CA 1
ATOM 2238 C C . THR A 1 295 ? -5.489 10.070 21.372 1.00 95.31 295 THR A C 1
ATOM 2240 O O . THR A 1 295 ? -4.690 10.993 21.258 1.00 95.31 295 THR A O 1
ATOM 2243 N N . VAL A 1 296 ? -5.676 9.167 20.410 1.00 96.31 296 VAL A N 1
ATOM 2244 C CA . VAL A 1 296 ? -4.837 9.071 19.211 1.00 96.31 296 VAL A CA 1
ATOM 2245 C C . VAL A 1 296 ? -5.152 10.206 18.239 1.00 96.31 296 VAL A C 1
ATOM 2247 O O . VAL A 1 296 ? -4.242 10.859 17.733 1.00 96.31 296 VAL A O 1
ATOM 2250 N N . VAL A 1 297 ? -6.438 10.496 18.023 1.00 96.50 297 VAL A N 1
ATOM 2251 C CA . VAL A 1 297 ? -6.859 11.570 17.111 1.00 96.50 297 VAL A CA 1
ATOM 2252 C C . VAL A 1 297 ? -6.440 12.942 17.642 1.00 96.50 297 VAL A C 1
ATOM 2254 O O . VAL A 1 297 ? -6.001 13.794 16.872 1.00 96.50 297 VAL A O 1
ATOM 2257 N N . SER A 1 298 ? -6.502 13.162 18.958 1.00 95.31 298 SER A N 1
ATOM 2258 C CA . SER A 1 298 ? -5.992 14.386 19.579 1.00 95.31 298 SER A CA 1
ATOM 2259 C C . SER A 1 298 ? -4.481 14.554 19.388 1.00 95.31 298 SER A C 1
ATOM 2261 O O . SER A 1 298 ? -4.040 15.678 19.161 1.00 95.31 298 SER A O 1
ATOM 2263 N N . GLU A 1 299 ? -3.693 13.472 19.423 1.00 95.69 299 GLU A N 1
ATOM 2264 C CA . GLU A 1 299 ? -2.255 13.521 19.112 1.00 95.69 299 GLU A CA 1
ATOM 2265 C C . GLU A 1 299 ? -1.993 13.903 17.645 1.00 95.69 299 GLU A C 1
ATOM 2267 O O . GLU A 1 299 ? -1.086 14.691 17.371 1.00 95.69 299 GLU A O 1
ATOM 2272 N N . TRP A 1 300 ? -2.805 13.408 16.704 1.00 96.25 300 TRP A N 1
ATOM 2273 C CA . TRP A 1 300 ? -2.699 13.792 15.291 1.00 96.25 300 TRP A CA 1
ATOM 2274 C C . TRP A 1 300 ? -3.018 15.270 15.064 1.00 96.25 300 TRP A C 1
ATOM 2276 O O . TRP A 1 300 ? -2.268 15.969 14.390 1.00 96.25 300 TRP A O 1
ATOM 2286 N N . VAL A 1 301 ? -4.111 15.764 15.653 1.00 95.38 301 VAL A N 1
ATOM 2287 C CA . VAL A 1 301 ? -4.528 17.172 15.528 1.00 95.38 301 VAL A CA 1
ATOM 2288 C C . VAL A 1 301 ? -3.500 18.117 16.163 1.00 95.38 301 VAL A C 1
ATOM 2290 O O . VAL A 1 301 ? -3.250 19.206 15.643 1.00 95.38 301 VAL A O 1
ATOM 2293 N N . ALA A 1 302 ? -2.876 17.692 17.264 1.00 94.75 302 ALA A N 1
ATOM 2294 C CA . ALA A 1 302 ? -1.794 18.420 17.921 1.00 94.75 302 ALA A CA 1
ATOM 2295 C C . ALA A 1 302 ? -0.437 18.297 17.204 1.00 94.75 302 ALA A C 1
ATOM 2297 O O . ALA A 1 302 ? 0.522 18.923 17.648 1.00 94.75 302 ALA A O 1
ATOM 2298 N N . GLU A 1 303 ? -0.342 17.492 16.138 1.00 94.69 303 GLU A N 1
ATOM 2299 C CA . GLU A 1 303 ? 0.900 17.176 15.414 1.00 94.69 303 GLU A CA 1
ATOM 2300 C C . GLU A 1 303 ? 2.006 16.584 16.311 1.00 94.69 303 GLU A C 1
ATOM 2302 O O . GLU A 1 303 ? 3.178 16.562 15.943 1.00 94.69 303 GLU A O 1
ATOM 2307 N N . SER A 1 304 ? 1.648 16.053 17.486 1.00 95.50 304 SER A N 1
ATOM 2308 C CA . SER A 1 304 ? 2.583 15.346 18.372 1.00 95.50 304 SER A CA 1
ATOM 2309 C C . SER A 1 304 ? 2.819 13.899 17.935 1.00 95.50 304 SER A C 1
ATOM 2311 O O . SER A 1 304 ? 3.729 13.234 18.435 1.00 95.50 304 SER A O 1
ATOM 2313 N N . ARG A 1 305 ? 2.008 13.412 16.990 1.00 94.00 305 ARG A N 1
ATOM 2314 C CA . ARG A 1 305 ? 2.119 12.100 16.360 1.00 94.00 305 ARG A CA 1
ATOM 2315 C C . ARG A 1 305 ? 1.832 12.215 14.867 1.00 94.00 305 ARG A C 1
ATOM 2317 O O . ARG A 1 305 ? 0.817 12.786 14.476 1.00 94.00 305 ARG A O 1
ATOM 2324 N N . VAL A 1 306 ? 2.679 11.598 14.044 1.00 96.19 306 VAL A N 1
ATOM 2325 C CA . VAL A 1 306 ? 2.407 11.449 12.608 1.00 96.19 306 VAL A CA 1
ATOM 2326 C C . VAL A 1 306 ? 1.201 10.527 12.406 1.00 96.19 306 VAL A C 1
ATOM 2328 O O . VAL A 1 306 ? 1.081 9.481 13.049 1.00 96.19 306 VAL A O 1
ATOM 2331 N N . ASN A 1 307 ? 0.284 10.930 11.532 1.00 96.69 307 ASN A N 1
ATOM 2332 C CA . ASN A 1 307 ? -0.930 10.182 11.241 1.00 96.69 307 ASN A CA 1
ATOM 2333 C C . ASN A 1 307 ? -0.690 9.127 10.153 1.00 96.69 307 ASN A C 1
ATOM 2335 O O . ASN A 1 307 ? -0.765 9.431 8.963 1.00 96.69 307 ASN A O 1
ATOM 2339 N N . TYR A 1 308 ? -0.475 7.885 10.579 1.00 97.12 308 TYR A N 1
ATOM 2340 C CA . TYR A 1 308 ? -0.478 6.709 9.704 1.00 97.12 308 TYR A CA 1
ATOM 2341 C C . TYR A 1 308 ? -1.773 5.891 9.803 1.00 97.12 308 TYR A C 1
ATOM 2343 O O . TYR A 1 308 ? -1.854 4.803 9.248 1.00 97.12 308 TYR A O 1
ATOM 2351 N N . GLY A 1 309 ? -2.792 6.392 10.507 1.00 97.44 309 GLY A N 1
ATOM 2352 C CA . GLY A 1 309 ? -4.062 5.693 10.676 1.00 97.44 309 GLY A CA 1
ATOM 2353 C C . GLY A 1 309 ? -4.136 4.733 11.870 1.00 97.44 309 GLY A C 1
ATOM 2354 O O . GLY A 1 309 ? -3.322 4.760 12.800 1.00 97.44 309 GLY A O 1
ATOM 2355 N N . LEU A 1 310 ? -5.181 3.912 11.856 1.00 98.00 310 LEU A N 1
ATOM 2356 C CA . LEU A 1 310 ? -5.571 2.948 12.879 1.00 98.00 310 LEU A CA 1
ATOM 2357 C C . LEU A 1 310 ? -5.677 1.561 12.256 1.00 98.00 310 LEU A C 1
ATOM 2359 O O . LEU A 1 310 ? -6.140 1.419 11.131 1.00 98.00 310 LEU A O 1
ATOM 2363 N N . ALA A 1 311 ? -5.319 0.545 13.026 1.00 97.81 311 ALA A N 1
ATOM 2364 C CA . ALA A 1 311 ? -5.570 -0.843 12.699 1.00 97.81 311 ALA A CA 1
ATOM 2365 C C . ALA A 1 311 ? -6.625 -1.426 13.635 1.00 97.81 311 ALA A C 1
ATOM 2367 O O . ALA A 1 311 ? -6.529 -1.232 14.847 1.00 97.81 311 ALA A O 1
ATOM 2368 N N . VAL A 1 312 ? -7.591 -2.159 13.089 1.00 97.69 312 VAL A N 1
ATOM 2369 C CA . VAL A 1 312 ? -8.593 -2.923 13.839 1.00 97.69 312 VAL A CA 1
ATOM 2370 C C . VAL A 1 312 ? -8.278 -4.405 13.688 1.00 97.69 312 VAL A C 1
ATOM 2372 O O . VAL A 1 312 ? -8.139 -4.907 12.574 1.00 97.69 312 VAL A O 1
ATOM 2375 N N . MET A 1 313 ? -8.128 -5.104 14.808 1.00 96.25 313 MET A N 1
ATOM 2376 C CA . MET A 1 313 ? -7.753 -6.519 14.833 1.00 96.25 313 MET A CA 1
ATOM 2377 C C . MET A 1 313 ? -8.447 -7.248 15.982 1.00 96.25 313 MET A C 1
ATOM 2379 O O . MET A 1 313 ? -8.805 -6.623 16.980 1.00 96.25 313 MET A O 1
ATOM 2383 N N . LEU A 1 314 ? -8.594 -8.567 15.865 1.00 94.25 314 LEU A N 1
ATOM 2384 C CA . LEU A 1 314 ? -8.982 -9.410 16.998 1.00 94.25 314 LEU A CA 1
ATOM 2385 C C . LEU A 1 314 ? -7.853 -9.463 18.038 1.00 94.25 314 LEU A C 1
ATOM 2387 O O . LEU A 1 314 ? -6.675 -9.530 17.665 1.00 94.25 314 LEU A O 1
ATOM 2391 N N . SER A 1 315 ? -8.228 -9.412 19.319 1.00 86.31 315 SER A N 1
ATOM 2392 C CA . SER A 1 315 ? -7.319 -9.574 20.466 1.00 86.31 315 SER A CA 1
ATOM 2393 C C . SER A 1 315 ? -6.884 -11.020 20.684 1.00 86.31 315 SER A C 1
ATOM 2395 O O . SER A 1 315 ? -7.738 -11.927 20.557 1.00 86.31 315 SER A O 1
#

Radius of gyration: 27.01 Å; chains: 1; bounding box: 58×55×73 Å

Secondary structure (DSSP, 8-state):
-PPP---EEEEEEEE-PBPTTSSSB-TTB--TT-SS----EEESSSSTT-EEEEEEEEEE-HHHHHHHHHTTSS-TT---EEEEPPPP-SSPPP-SEEEEEEEB-S-----S---TTT---B-SSSSSEEEE--PPEEEEEE------GGGSTT-EEEEE-TTS-EEEEEEEBTTB-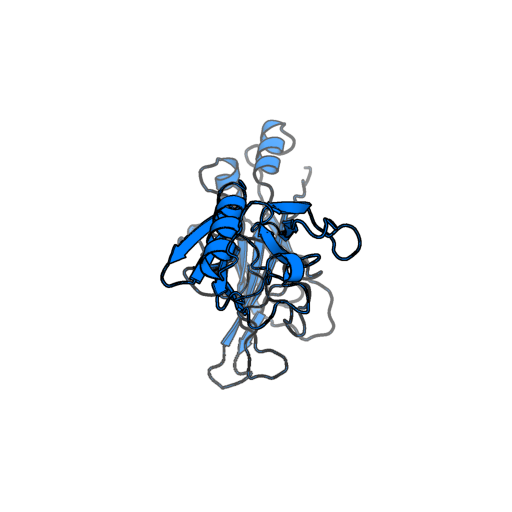--STTT-SSEEEEEE-TT-SS--HHHHHHHHHHHHHTSTTEEEEEETTEEEEEESS----PPPEE-TT-TT-EEEEEE-S-SEEEPSSTT--B---GGG-EEEEESSS-SPEEEE-HHHHHHHHTTSS----EEEEE-

Sequence (315 aa):
MAIKRYFATKDTTVTDAYKSDLTTQATGSNTGLSDVLEVFSIYGQVSSESVEKSRILLQFDATKIKADQTSKEIPANAKYYLKLFNAKHSERLGRNFELTVKPITAEWDEGEGLDLINYNHKDEANWIARKSDTVAQVVQASNMANLGANNYTNHYISLYDGTDTRYNFFFQTAAGNEASSGLASGTDVAVNLTALENNLAATVMVALQTVIHAHDSFTAAIADSILSVTNSTGGKATAPVISNGFGAATITRTVTGNDYTPWTTAGGDFEANAAKWSTQTLDKGTEDLEIDVTTVVSEWVAESRVNYGLAVMLS

pLDDT: mean 87.62, std 9.98, range [51.69, 98.0]

Foldseek 3Di:
DDDDDWAFPWKWKAKQDDFPVLPHTLQQFTAGVAPDYDFDWDAQPNHNHDIMTMKMFTFTDLVVVLVCCVVVVDDLPDFDKDWFAFDDDDDAFDFFFKKKKFAFADAADSDDGHDPRRRPHGDALYQWFGYFAFFKKKKKKAPQDQDDLVLQEPKWKWDAQQVRAIETEGEAEPNDDDFCVPPDDHHYFYQYPHPPPRRGSVVSLVSSQVRQCPDPQWHWDDDPRMIMIIGPIGHDQDQMDIDPPRPPMDMDIDTDDGRGDTAPHGNGHGDPPCVQMWMDTGGRRNDMGIITNRVVSSCSSVVVGDGNGMMMHID